Protein 4KQC (pdb70)

Structure (mmCIF, N/CA/C/O backbone):
data_4KQC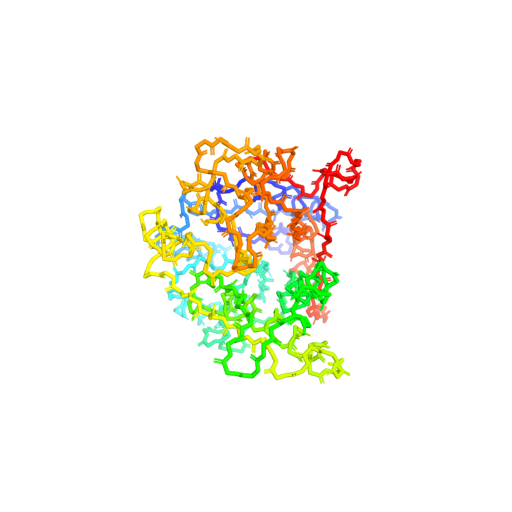
#
_entry.id   4KQC
#
_cell.length_a   38.356
_cell.length_b   59.241
_cell.length_c   65.454
_cell.angle_alpha   90.000
_cell.angle_beta   102.900
_cell.angle_gamma   90.000
#
_symmetry.space_group_name_H-M   'P 1 21 1'
#
loop_
_entity.id
_entity.type
_entity.pdbx_description
1 polymer 'Periplasmic binding protein/LacI transcriptional regulator'
2 non-polymer 'NITRATE ION'
3 water water
#
loop_
_atom_site.group_PDB
_atom_site.id
_atom_site.type_symbol
_atom_site.label_atom_id
_atom_site.label_alt_id
_atom_site.label_comp_id
_atom_site.label_asym_id
_atom_site.label_entity_id
_atom_site.label_seq_id
_atom_site.pdbx_PDB_ins_code
_atom_site.Cartn_x
_atom_site.Cartn_y
_atom_site.Cartn_z
_atom_site.occupancy
_atom_site.B_iso_or_equiv
_atom_site.auth_seq_id
_atom_site.auth_comp_id
_atom_site.auth_asym_id
_atom_site.auth_atom_id
_atom_site.pdbx_PDB_model_num
ATOM 1 N N . SER A 1 1 ? 14.106 10.011 3.980 1.00 16.41 22 SER A N 1
ATOM 2 C CA . SER A 1 1 ? 15.221 11.023 3.924 1.00 16.29 22 SER A CA 1
ATOM 3 C C . SER A 1 1 ? 15.277 11.810 5.192 1.00 15.07 22 SER A C 1
ATOM 4 O O . SER A 1 1 ? 14.330 11.737 5.960 1.00 14.44 22 SER A O 1
ATOM 7 N N . ASN A 1 2 ? 16.315 12.623 5.388 1.00 14.50 23 ASN A N 1
ATOM 8 C CA . ASN A 1 2 ? 16.394 13.487 6.571 1.00 15.44 23 ASN A CA 1
ATOM 9 C C . ASN A 1 2 ? 15.175 14.413 6.668 1.00 15.19 23 ASN A C 1
ATOM 10 O O . ASN A 1 2 ? 14.602 14.596 7.744 1.00 16.95 23 ASN A O 1
ATOM 15 N N . ALA A 1 3 ? 14.778 15.012 5.546 1.00 14.16 24 ALA A N 1
ATOM 16 C CA . ALA A 1 3 ? 13.702 15.973 5.556 1.00 15.03 24 ALA A CA 1
ATOM 17 C C . ALA A 1 3 ? 12.350 15.272 5.664 1.00 15.75 24 ALA A C 1
ATOM 18 O O . ALA A 1 3 ? 11.397 15.866 6.201 1.00 17.16 24 ALA A O 1
ATOM 20 N N . ASP A 1 4 ? 12.282 14.015 5.217 1.00 15.30 25 ASP A N 1
ATOM 21 C CA A ASP A 1 4 ? 11.025 13.244 5.206 0.50 16.33 25 ASP A CA 1
ATOM 22 C CA B ASP A 1 4 ? 11.025 13.239 5.232 0.50 16.19 25 ASP A CA 1
ATOM 23 C C . ASP A 1 4 ? 11.341 11.791 5.571 1.00 15.31 25 ASP A C 1
ATOM 24 O O . ASP A 1 4 ? 11.527 10.950 4.675 1.00 15.37 25 ASP A O 1
ATOM 33 N N . PRO A 1 5 ? 11.463 11.519 6.854 1.00 15.59 26 PRO A N 1
ATOM 34 C CA . PRO A 1 5 ? 11.901 10.236 7.333 1.00 14.88 26 PRO A CA 1
ATOM 35 C C . PRO A 1 5 ? 11.026 9.104 6.840 1.00 13.88 26 PRO A C 1
ATOM 36 O O . PRO A 1 5 ? 9.798 9.214 6.836 1.00 14.00 26 PRO A O 1
ATOM 40 N N . TYR A 1 6 ? 11.685 8.056 6.356 1.00 14.34 27 TYR A N 1
ATOM 41 C CA . TYR A 1 6 ? 10.986 6.964 5.707 1.00 13.59 27 TYR A CA 1
ATOM 42 C C . TYR A 1 6 ? 11.744 5.656 5.878 1.00 13.50 27 TYR A C 1
ATOM 43 O O . TYR A 1 6 ? 12.913 5.578 5.595 1.00 13.49 27 TYR A O 1
ATOM 52 N N . ILE A 1 7 ? 11.023 4.652 6.370 1.00 12.54 28 ILE A N 1
ATOM 53 C CA . ILE A 1 7 ? 11.596 3.314 6.573 1.00 12.03 28 ILE A CA 1
ATOM 54 C C . ILE A 1 7 ? 10.727 2.256 5.905 1.00 10.75 28 ILE A C 1
ATOM 55 O O . ILE A 1 7 ? 9.483 2.256 6.011 1.00 10.91 28 ILE A O 1
ATOM 60 N N . ALA A 1 8 ? 11.358 1.375 5.153 1.00 10.68 29 ALA A N 1
ATOM 61 C CA . ALA A 1 8 ? 10.675 0.303 4.447 1.00 10.59 29 ALA A CA 1
ATOM 62 C C . ALA A 1 8 ? 10.580 -0.908 5.329 1.00 10.57 29 ALA A C 1
ATOM 63 O O . ALA A 1 8 ? 11.593 -1.347 5.909 1.00 10.18 29 ALA A O 1
ATOM 65 N N . VAL A 1 9 ? 9.367 -1.426 5.458 1.00 10.32 30 VAL A N 1
ATOM 66 C CA . VAL A 1 9 ? 9.130 -2.665 6.160 1.00 10.34 30 VAL A CA 1
ATOM 67 C C . VAL A 1 9 ? 8.571 -3.715 5.197 1.00 11.50 30 VAL A C 1
ATOM 68 O O . VAL A 1 9 ? 7.466 -3.533 4.665 1.00 12.62 30 VAL A O 1
ATOM 72 N N . VAL A 1 10 ? 9.355 -4.765 4.907 1.00 10.70 31 VAL A N 1
ATOM 73 C CA . VAL A 1 10 ? 8.948 -5.817 3.994 1.00 10.57 31 VAL A CA 1
ATOM 74 C C . VAL A 1 10 ? 8.614 -7.035 4.819 1.00 10.47 31 VAL A C 1
ATOM 75 O O . VAL A 1 10 ? 9.491 -7.615 5.447 1.00 9.84 31 VAL A O 1
ATOM 79 N N . SER A 1 11 ? 7.327 -7.370 4.855 1.00 10.62 32 SER A N 1
ATOM 80 C CA . SER A 1 11 ? 6.771 -8.330 5.757 1.00 11.40 32 SER A CA 1
ATOM 81 C C . SER A 1 11 ? 6.482 -9.637 5.018 1.00 11.22 32 SER A C 1
ATOM 82 O O . SER A 1 11 ? 6.656 -9.699 3.758 1.00 11.11 32 SER A O 1
ATOM 85 N N . LYS A 1 12 ? 5.937 -10.625 5.694 1.00 11.68 33 LYS A N 1
ATOM 86 C CA . LYS A 1 12 ? 5.492 -11.867 4.976 1.00 12.80 33 LYS A CA 1
ATOM 87 C C . LYS A 1 12 ? 4.079 -11.795 4.395 1.00 12.51 33 LYS A C 1
ATOM 88 O O . LYS A 1 12 ? 3.563 -12.777 3.845 1.00 13.44 33 LYS A O 1
ATOM 94 N N . GLY A 1 13 ? 3.471 -10.611 4.405 1.00 12.11 34 GLY A N 1
ATOM 95 C CA . GLY A 1 13 ? 2.096 -10.462 3.976 1.00 12.73 34 GLY A CA 1
ATOM 96 C C . GLY A 1 13 ? 1.071 -10.960 4.951 1.00 12.42 34 GLY A C 1
ATOM 97 O O . GLY A 1 13 ? 1.404 -11.315 6.083 1.00 14.05 34 GLY A O 1
ATOM 98 N N . PHE A 1 14 ? -0.189 -10.941 4.525 1.00 12.92 35 PHE A N 1
ATOM 99 C CA . PHE A 1 14 ? -1.316 -11.174 5.409 1.00 13.10 35 PHE A CA 1
ATOM 100 C C . PHE A 1 14 ? -1.985 -12.521 5.228 1.00 14.38 35 PHE A C 1
ATOM 101 O O . PHE A 1 14 ? -3.107 -12.686 5.702 1.00 16.05 35 PHE A O 1
ATOM 109 N N . GLN A 1 15 ? -1.326 -13.504 4.601 1.00 13.91 36 GLN A N 1
ATOM 110 C CA . GLN A 1 15 ? -1.852 -14.861 4.639 1.00 14.81 36 GLN A CA 1
ATOM 111 C C . GLN A 1 15 ? -2.330 -15.242 6.041 1.00 15.82 36 GLN A C 1
ATOM 112 O O . GLN A 1 15 ? -3.414 -15.835 6.217 1.00 16.37 36 GLN A O 1
ATOM 118 N N . HIS A 1 16 ? -1.515 -14.925 7.045 1.00 15.69 37 HIS A N 1
ATOM 119 C CA . HIS A 1 16 ? -1.790 -15.248 8.443 1.00 16.25 37 HIS A CA 1
ATOM 120 C C . HIS A 1 16 ? -2.036 -13.940 9.169 1.00 15.42 37 HIS A C 1
ATOM 121 O O . HIS A 1 16 ? -1.232 -13.019 9.013 1.00 13.58 37 HIS A O 1
ATOM 128 N N . LYS A 1 17 ? -3.136 -13.847 9.912 1.00 16.30 38 LYS A N 1
ATOM 129 C CA . LYS A 1 17 ? -3.542 -12.573 10.556 1.00 17.37 38 LYS A CA 1
ATOM 130 C C . LYS A 1 17 ? -2.631 -12.085 11.695 1.00 16.27 38 LYS A C 1
ATOM 131 O O . LYS A 1 17 ? -2.763 -10.957 12.139 1.00 14.95 38 LYS A O 1
ATOM 137 N N . PHE A 1 18 ? -1.762 -12.976 12.174 1.00 14.02 39 PHE A N 1
ATOM 138 C CA . PHE A 1 18 ? -0.598 -12.560 12.981 1.00 12.95 39 PHE A CA 1
ATOM 139 C C . PHE A 1 18 ? -0.044 -11.251 12.443 1.00 12.35 39 PHE A C 1
ATOM 140 O O . PHE A 1 18 ? 0.306 -10.377 13.191 1.00 11.91 39 PHE A O 1
ATOM 148 N N . TRP A 1 19 ? 0.087 -11.151 11.117 1.00 11.63 40 TRP A N 1
ATOM 149 C CA . TRP A 1 19 ? 0.758 -10.032 10.491 1.00 11.54 40 TRP A CA 1
ATOM 150 C C . TRP A 1 19 ? -0.032 -8.716 10.539 1.00 11.56 40 TRP A C 1
ATOM 151 O O . TRP A 1 19 ? 0.575 -7.632 10.458 1.00 11.97 40 TRP A O 1
ATOM 162 N N . VAL A 1 20 ? -1.350 -8.780 10.756 1.00 12.37 41 VAL A N 1
ATOM 163 C CA . VAL A 1 20 ? -2.129 -7.583 11.012 1.00 12.84 41 VAL A CA 1
ATOM 164 C C . VAL A 1 20 ? -1.678 -6.954 12.350 1.00 11.89 41 VAL A C 1
ATOM 165 O O . VAL A 1 20 ? -1.463 -5.737 12.497 1.00 11.98 41 VAL A O 1
ATOM 169 N N . THR A 1 21 ? -1.456 -7.835 13.320 1.00 12.02 42 THR A N 1
ATOM 170 C CA . THR A 1 21 ? -0.992 -7.354 14.599 1.00 12.02 42 THR A CA 1
ATOM 171 C C . THR A 1 21 ? 0.475 -6.811 14.577 1.00 11.92 42 THR A C 1
ATOM 172 O O . THR A 1 21 ? 0.793 -5.801 15.229 1.00 10.84 42 THR A O 1
ATOM 176 N N . VAL A 1 22 ? 1.326 -7.446 13.801 1.00 10.78 43 VAL A N 1
ATOM 177 C CA . VAL A 1 22 ? 2.664 -6.972 13.613 1.00 10.51 43 VAL A CA 1
ATOM 178 C C . VAL A 1 22 ? 2.583 -5.575 13.004 1.00 11.13 43 VAL A C 1
ATOM 179 O O . VAL A 1 22 ? 3.329 -4.705 13.414 1.00 10.23 43 VAL A O 1
ATOM 183 N N . ARG A 1 23 ? 1.757 -5.412 11.976 1.00 11.03 44 ARG A N 1
ATOM 184 C CA . ARG A 1 23 ? 1.601 -4.089 11.361 1.00 12.33 44 ARG A CA 1
ATOM 185 C C . ARG A 1 23 ? 1.190 -3.061 12.364 1.00 12.12 44 ARG A C 1
ATOM 186 O O . ARG A 1 23 ? 1.724 -1.934 12.340 1.00 11.68 44 ARG A O 1
ATOM 194 N N . ASP A 1 24 ? 0.245 -3.411 13.238 1.00 11.88 45 ASP A N 1
ATOM 195 C CA . ASP A 1 24 ? -0.186 -2.454 14.270 1.00 13.71 45 ASP A CA 1
ATOM 196 C C . ASP A 1 24 ? 1.004 -1.978 15.124 1.00 12.36 45 ASP A C 1
ATOM 197 O O . ASP A 1 24 ? 1.094 -0.760 15.439 1.00 12.43 45 ASP A O 1
ATOM 202 N N . GLY A 1 25 ? 1.869 -2.915 15.508 1.00 12.18 46 GLY A N 1
ATOM 203 C CA . GLY A 1 25 ? 3.032 -2.631 16.315 1.00 11.61 46 GLY A CA 1
ATOM 204 C C . GLY A 1 25 ? 4.010 -1.723 15.588 1.00 11.99 46 GLY A C 1
ATOM 205 O O . GLY A 1 25 ? 4.502 -0.702 16.094 1.00 12.00 46 GLY A O 1
ATOM 206 N N . ALA A 1 26 ? 4.238 -2.068 14.321 1.00 11.68 47 ALA A N 1
ATOM 207 C CA . ALA A 1 26 ? 5.097 -1.276 13.460 1.00 11.21 47 ALA A CA 1
ATOM 208 C C . ALA A 1 26 ? 4.609 0.146 13.258 1.00 11.31 47 ALA A C 1
ATOM 209 O O . ALA A 1 26 ? 5.384 1.083 13.346 1.00 11.80 47 ALA A O 1
ATOM 211 N N . GLU A 1 27 ? 3.325 0.313 12.953 1.00 11.40 48 GLU A N 1
ATOM 212 C CA . GLU A 1 27 ? 2.745 1.649 12.761 1.00 12.33 48 GLU A CA 1
ATOM 213 C C . GLU A 1 27 ? 2.823 2.463 14.053 1.00 11.81 48 GLU A C 1
ATOM 214 O O . GLU A 1 27 ? 3.117 3.640 14.009 1.00 12.36 48 GLU A O 1
ATOM 220 N N . ALA A 1 28 ? 2.630 1.807 15.193 1.00 12.27 49 ALA A N 1
ATOM 221 C CA . ALA A 1 28 ? 2.765 2.504 16.455 1.00 12.36 49 ALA A CA 1
ATOM 222 C C . ALA A 1 28 ? 4.146 3.071 16.689 1.00 12.82 49 ALA A C 1
ATOM 223 O O . ALA A 1 28 ? 4.269 4.247 17.061 1.00 13.34 49 ALA A O 1
ATOM 225 N N . ALA A 1 29 ? 5.175 2.244 16.508 1.00 13.21 50 ALA A N 1
ATOM 226 C CA . ALA A 1 29 ? 6.550 2.680 16.653 1.00 13.11 50 ALA A CA 1
ATOM 227 C C . ALA A 1 29 ? 6.827 3.724 15.619 1.00 12.72 50 ALA A C 1
ATOM 228 O O . ALA A 1 29 ? 7.587 4.671 15.899 1.00 12.76 50 ALA A O 1
ATOM 230 N N . ALA A 1 30 ? 6.275 3.603 14.411 1.00 13.28 51 ALA A N 1
ATOM 231 C CA . ALA A 1 30 ? 6.593 4.588 13.385 1.00 13.77 51 ALA A CA 1
ATOM 232 C C . ALA A 1 30 ? 6.059 5.969 13.819 1.00 15.13 51 ALA A C 1
ATOM 233 O O . ALA A 1 30 ? 6.772 7.001 13.777 1.00 14.75 51 ALA A O 1
ATOM 235 N N . LYS A 1 31 ? 4.826 6.003 14.275 1.00 15.69 52 LYS A N 1
ATOM 236 C CA A LYS A 1 31 ? 4.233 7.272 14.719 0.50 17.05 52 LYS A CA 1
ATOM 237 C CA B LYS A 1 31 ? 4.230 7.268 14.724 0.50 17.25 52 LYS A CA 1
ATOM 238 C C . LYS A 1 31 ? 5.006 7.842 15.920 1.00 17.49 52 LYS A C 1
ATOM 239 O O . LYS A 1 31 ? 5.320 9.062 15.954 1.00 15.92 52 LYS A O 1
ATOM 250 N N . GLN A 1 32 ? 5.365 6.984 16.885 1.00 16.65 53 GLN A N 1
ATOM 251 C CA . GLN A 1 32 ? 6.115 7.443 18.052 1.00 17.99 53 GLN A CA 1
ATOM 252 C C . GLN A 1 32 ? 7.438 8.132 17.695 1.00 17.24 53 GLN A C 1
ATOM 253 O O . GLN A 1 32 ? 7.785 9.142 18.240 1.00 17.04 53 GLN A O 1
ATOM 259 N N . ASN A 1 33 ? 8.104 7.636 16.665 1.00 16.87 54 ASN A N 1
ATOM 260 C CA . ASN A 1 33 ? 9.422 8.149 16.250 1.00 16.92 54 ASN A CA 1
ATOM 261 C C . ASN A 1 33 ? 9.414 9.136 15.084 1.00 16.73 54 ASN A C 1
ATOM 262 O O . ASN A 1 33 ? 10.465 9.551 14.612 1.00 18.40 54 ASN A O 1
ATOM 267 N N . GLY A 1 34 ? 8.243 9.479 14.601 1.00 15.34 55 GLY A N 1
ATOM 268 C CA . GLY A 1 34 ? 8.086 10.512 13.577 1.00 16.73 55 GLY A CA 1
ATOM 269 C C . GLY A 1 34 ? 8.547 10.059 12.209 1.00 16.27 55 GLY A C 1
ATOM 270 O O . GLY A 1 34 ? 9.104 10.847 11.443 1.00 18.07 55 GLY A O 1
ATOM 271 N N . VAL A 1 35 ? 8.307 8.809 11.919 1.00 14.70 56 VAL A N 1
ATOM 272 C CA . VAL A 1 35 ? 8.770 8.258 10.648 1.00 15.19 56 VAL A CA 1
ATOM 273 C C . VAL A 1 35 ? 7.591 7.621 9.922 1.00 15.29 56 VAL A C 1
ATOM 274 O O . VAL A 1 35 ? 6.724 7.018 10.541 1.00 14.59 56 VAL A O 1
ATOM 278 N N . LYS A 1 36 ? 7.554 7.783 8.597 1.00 14.54 57 LYS A N 1
ATOM 279 C CA . LYS A 1 36 ? 6.626 7.093 7.748 1.00 15.30 57 LYS A CA 1
ATOM 280 C C . LYS A 1 36 ? 7.205 5.730 7.387 1.00 13.24 57 LYS A C 1
ATOM 281 O O . LYS A 1 36 ? 8.418 5.605 7.150 1.00 13.27 57 LYS A O 1
ATOM 287 N N . ILE A 1 37 ? 6.361 4.702 7.402 1.00 13.33 58 ILE A N 1
ATOM 288 C CA . ILE A 1 37 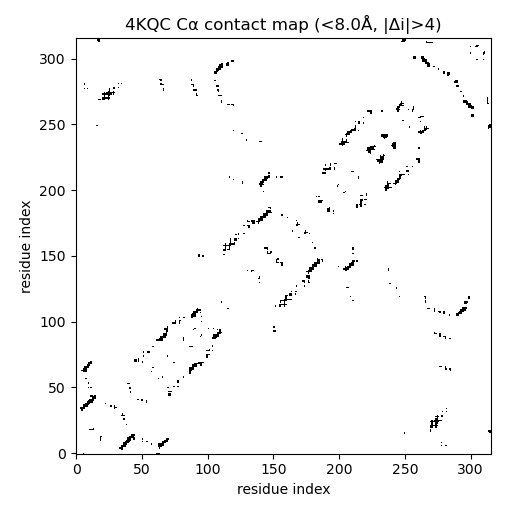? 6.761 3.395 6.935 1.00 12.99 58 ILE A CA 1
ATOM 289 C C . ILE A 1 37 ? 5.900 2.900 5.780 1.00 12.86 58 ILE A C 1
ATOM 290 O O . ILE A 1 37 ? 4.739 3.300 5.621 1.00 14.17 58 ILE A O 1
ATOM 295 N N . SER A 1 38 ? 6.491 2.056 4.954 1.00 14.03 59 SER A N 1
ATOM 296 C CA . SER A 1 38 ? 5.793 1.162 4.082 1.00 14.30 59 SER A CA 1
ATOM 297 C C . SER A 1 38 ? 5.632 -0.168 4.811 1.00 15.47 59 SER A C 1
ATOM 298 O O . SER A 1 38 ? 6.421 -0.491 5.716 1.00 18.46 59 SER A O 1
ATOM 301 N N . PHE A 1 39 ? 4.573 -0.912 4.578 1.00 13.61 60 PHE A N 1
ATOM 302 C CA . PHE A 1 39 ? 4.458 -2.233 5.209 1.00 13.55 60 PHE A CA 1
ATOM 303 C C . PHE A 1 39 ? 3.946 -3.161 4.130 1.00 14.72 60 PHE A C 1
ATOM 304 O O . PHE A 1 39 ? 2.769 -3.162 3.851 1.00 16.41 60 PHE A O 1
ATOM 312 N N . VAL A 1 40 ? 4.857 -3.838 3.446 1.00 12.68 61 VAL A N 1
ATOM 313 C CA . VAL A 1 40 ? 4.552 -4.474 2.189 1.00 13.99 61 VAL A CA 1
ATOM 314 C C . VAL A 1 40 ? 4.929 -5.944 2.219 1.00 13.62 61 VAL A C 1
ATOM 315 O O . VAL A 1 40 ? 6.062 -6.306 2.605 1.00 16.15 61 VAL A O 1
ATOM 319 N N . GLY A 1 41 ? 4.053 -6.783 1.661 1.00 12.04 62 GLY A N 1
ATOM 320 C CA . GLY A 1 41 ? 4.369 -8.215 1.626 1.00 11.32 62 GLY A CA 1
ATOM 321 C C . GLY A 1 41 ? 3.583 -8.944 0.560 1.00 11.60 62 GLY A C 1
ATOM 322 O O . GLY A 1 41 ? 2.643 -8.393 -0.029 1.00 12.76 62 GLY A O 1
ATOM 323 N N . PRO A 1 42 ? 3.957 -10.199 0.309 1.00 12.04 63 PRO A N 1
ATOM 324 C CA . PRO A 1 42 ? 3.317 -11.031 -0.729 1.00 12.45 63 PRO A CA 1
ATOM 325 C C . PRO A 1 42 ? 1.943 -11.456 -0.360 1.00 12.65 63 PRO A C 1
ATOM 326 O O . PRO A 1 42 ? 1.600 -11.475 0.818 1.00 12.63 63 PRO A O 1
ATOM 330 N N . GLU A 1 43 ? 1.130 -11.822 -1.331 1.00 14.51 64 GLU A N 1
ATOM 331 C CA A GLU A 1 43 ? -0.261 -12.233 -1.054 0.60 16.49 64 GLU A CA 1
ATOM 332 C CA B GLU A 1 43 ? -0.254 -12.239 -1.073 0.40 16.03 64 GLU A CA 1
ATOM 333 C C . GLU A 1 43 ? -0.320 -13.494 -0.209 1.00 15.88 64 GLU A C 1
ATOM 334 O O . GLU A 1 43 ? -1.112 -13.573 0.735 1.00 16.17 64 GLU A O 1
ATOM 345 N N . THR A 1 44 ? 0.521 -14.459 -0.550 1.00 16.52 65 THR A N 1
ATOM 346 C CA . THR A 1 44 ? 0.770 -15.628 0.269 1.00 16.52 65 THR A CA 1
ATOM 347 C C . THR A 1 44 ? 2.242 -15.803 0.486 1.00 15.48 65 THR A C 1
ATOM 348 O O . THR A 1 44 ? 3.064 -15.280 -0.267 1.00 15.00 65 THR A O 1
ATOM 352 N N . GLU A 1 45 ? 2.604 -16.558 1.506 1.00 14.45 66 GLU A N 1
ATOM 353 C CA . GLU A 1 45 ? 4.019 -16.765 1.816 1.00 15.44 66 GLU A CA 1
ATOM 354 C C . GLU A 1 45 ? 4.761 -17.576 0.754 1.00 16.20 66 GLU A C 1
ATOM 355 O O . GLU A 1 45 ? 5.991 -17.530 0.737 1.00 19.41 66 GLU A O 1
ATOM 361 N N . SER A 1 46 ? 4.068 -18.274 -0.133 1.00 17.34 67 SER A N 1
ATOM 362 C CA A SER A 1 46 ? 4.750 -18.971 -1.227 0.60 17.54 67 SER A CA 1
ATOM 363 C CA B SER A 1 46 ? 4.711 -18.986 -1.241 0.40 16.74 67 SER A CA 1
ATOM 364 C C . SER A 1 46 ? 5.178 -18.053 -2.356 1.00 17.10 67 SER A C 1
ATOM 365 O O . SER A 1 46 ? 5.882 -18.479 -3.272 1.00 16.36 67 SER A O 1
ATOM 370 N N . ASP A 1 47 ? 4.775 -16.766 -2.314 1.00 16.03 68 ASP A N 1
ATOM 371 C CA . ASP A 1 47 ? 5.020 -15.834 -3.455 1.00 15.82 68 ASP A CA 1
ATOM 372 C C . ASP A 1 47 ? 6.374 -15.167 -3.252 1.00 15.05 68 ASP A C 1
ATOM 373 O O . ASP A 1 47 ? 6.508 -13.968 -3.030 1.00 15.00 68 ASP A O 1
ATOM 378 N N . SER A 1 48 ? 7.427 -15.985 -3.304 1.00 15.58 69 SER A N 1
ATOM 379 C CA . SER A 1 48 ? 8.781 -15.502 -3.085 1.00 15.05 69 SER A CA 1
ATOM 380 C C . SER A 1 48 ? 9.208 -14.472 -4.136 1.00 14.18 69 SER A C 1
ATOM 381 O O . SER A 1 48 ? 9.934 -13.532 -3.797 1.00 13.79 69 SER A O 1
ATOM 384 N N . LYS A 1 49 ? 8.841 -14.682 -5.409 1.00 13.30 70 LYS A N 1
ATOM 385 C CA A LYS A 1 49 ? 9.239 -13.763 -6.456 0.60 14.38 70 LYS A CA 1
ATOM 386 C CA B LYS A 1 49 ? 9.243 -13.757 -6.459 0.40 13.72 70 LYS A CA 1
ATOM 387 C C . LYS A 1 49 ? 8.655 -12.373 -6.216 1.00 12.92 70 LYS A C 1
ATOM 388 O O . LYS A 1 49 ? 9.369 -11.341 -6.410 1.00 12.42 70 LYS A O 1
ATOM 399 N N . ILE A 1 50 ? 7.395 -12.301 -5.786 1.00 11.86 71 ILE A N 1
ATOM 400 C CA A ILE A 1 50 ? 6.841 -10.971 -5.481 0.50 11.53 71 ILE A CA 1
ATOM 401 C CA B ILE A 1 50 ? 6.806 -10.982 -5.450 0.50 11.36 71 ILE A CA 1
ATOM 402 C C . ILE A 1 50 ? 7.526 -10.345 -4.264 1.00 11.34 71 ILE A C 1
ATOM 403 O O . ILE A 1 50 ? 7.734 -9.159 -4.221 1.00 10.47 71 ILE A O 1
ATOM 412 N N . GLN A 1 51 ? 7.907 -11.145 -3.269 1.00 10.68 72 GLN A N 1
ATOM 413 C CA . GLN A 1 51 ? 8.618 -10.549 -2.145 1.00 11.09 72 GLN A CA 1
ATOM 414 C C . GLN A 1 51 ? 9.974 -10.046 -2.560 1.00 10.71 72 GLN A C 1
ATOM 415 O O . GLN A 1 51 ? 10.416 -8.966 -2.121 1.00 10.90 72 GLN A O 1
ATOM 421 N N . GLN A 1 52 ? 10.664 -10.771 -3.432 1.00 10.95 73 GLN A N 1
ATOM 422 C CA . GLN A 1 52 ? 11.912 -10.261 -3.995 1.00 11.17 73 GLN A CA 1
ATOM 423 C C . GLN A 1 52 ? 11.694 -8.926 -4.687 1.00 10.66 73 GLN A C 1
ATOM 424 O O . GLN A 1 52 ? 12.442 -7.966 -4.515 1.00 10.71 73 GLN A O 1
ATOM 430 N N . ASP A 1 53 ? 10.636 -8.879 -5.533 1.00 11.05 74 ASP A N 1
ATOM 431 C CA . ASP A 1 53 ? 10.325 -7.648 -6.270 1.00 11.83 74 ASP A CA 1
ATOM 432 C C . ASP A 1 53 ? 9.981 -6.484 -5.403 1.00 10.79 74 ASP A C 1
ATOM 433 O O . ASP A 1 53 ? 10.400 -5.335 -5.674 1.00 10.01 74 ASP A O 1
ATOM 438 N N . LEU A 1 54 ? 9.182 -6.751 -4.350 1.00 9.87 75 LEU A N 1
ATOM 439 C CA . LEU A 1 54 ? 8.799 -5.694 -3.414 1.00 10.89 75 LEU A CA 1
ATOM 440 C C . LEU A 1 54 ? 10.040 -5.161 -2.671 1.00 11.26 75 LEU A C 1
ATOM 441 O O . LEU A 1 54 ? 10.161 -3.956 -2.496 1.00 11.96 75 LEU A O 1
ATOM 446 N N . LEU A 1 55 ? 10.907 -6.068 -2.217 1.00 10.49 76 LEU A N 1
ATOM 447 C CA . LEU A 1 55 ? 12.162 -5.646 -1.570 1.00 11.13 76 LEU A CA 1
ATOM 448 C C . LEU A 1 55 ? 13.015 -4.776 -2.544 1.00 11.20 76 LEU A C 1
ATOM 449 O O . LEU A 1 55 ? 13.500 -3.695 -2.159 1.00 10.88 76 LEU A O 1
ATOM 454 N N . ASP A 1 56 ? 13.164 -5.203 -3.797 1.00 11.28 77 ASP A N 1
ATOM 455 C CA . ASP A 1 56 ? 13.841 -4.366 -4.755 1.00 12.20 77 ASP A CA 1
ATOM 456 C C . ASP A 1 56 ? 13.253 -2.997 -4.936 1.00 11.81 77 ASP A C 1
ATOM 457 O O . ASP A 1 56 ? 13.998 -2.008 -5.007 1.00 11.78 77 ASP A O 1
ATOM 462 N N . SER A 1 57 ? 11.929 -2.953 -5.092 1.00 11.01 78 SER A N 1
ATOM 463 C CA A SER A 1 57 ? 11.218 -1.697 -5.217 0.50 11.57 78 SER A CA 1
ATOM 464 C CA B SER A 1 57 ? 11.234 -1.675 -5.199 0.50 11.57 78 SER A CA 1
ATOM 465 C C . SER A 1 57 ? 11.465 -0.754 -4.031 1.00 10.89 78 SER A C 1
ATOM 466 O O . SER A 1 57 ? 11.675 0.439 -4.204 1.00 11.45 78 SER A O 1
ATOM 471 N N . GLU A 1 58 ? 11.501 -1.288 -2.811 1.00 11.37 79 GLU A N 1
ATOM 472 C CA . GLU A 1 58 ? 11.746 -0.503 -1.643 1.00 11.34 79 GLU A CA 1
ATOM 473 C C . GLU A 1 58 ? 13.226 -0.035 -1.585 1.00 10.43 79 GLU A C 1
ATOM 474 O O . GLU A 1 58 ? 13.489 1.095 -1.181 1.00 11.11 79 GLU A O 1
ATOM 480 N N . ILE A 1 59 ? 14.148 -0.893 -1.979 1.00 10.14 80 ILE A N 1
ATOM 481 C CA . ILE A 1 59 ? 15.559 -0.514 -1.994 1.00 10.44 80 ILE A CA 1
ATOM 482 C C . ILE A 1 59 ? 15.723 0.707 -2.926 1.00 10.94 80 ILE A C 1
ATOM 483 O O . ILE A 1 59 ? 16.447 1.663 -2.630 1.00 10.98 80 ILE A O 1
ATOM 488 N N . ASN A 1 60 ? 15.089 0.648 -4.076 1.00 11.81 81 ASN A N 1
ATOM 489 C CA . ASN A 1 60 ? 15.175 1.705 -5.040 1.00 13.41 81 ASN A CA 1
ATOM 490 C C . ASN A 1 60 ? 14.721 3.075 -4.570 1.00 13.64 81 ASN A C 1
ATOM 491 O O . ASN A 1 60 ? 15.138 4.113 -5.139 1.00 14.99 81 ASN A O 1
ATOM 496 N N . LYS A 1 61 ? 13.859 3.117 -3.544 1.00 12.35 82 LYS A N 1
ATOM 497 C CA . LYS A 1 61 ? 13.406 4.356 -2.889 1.00 12.99 82 LYS A CA 1
ATOM 498 C C . LYS A 1 61 ? 14.425 5.088 -2.028 1.00 12.23 82 LYS A C 1
ATOM 499 O O . LYS A 1 61 ? 14.124 6.213 -1.510 1.00 12.49 82 LYS A O 1
ATOM 505 N N . ASN A 1 62 ? 15.596 4.465 -1.852 1.00 12.12 83 ASN A N 1
ATOM 506 C CA . ASN A 1 62 ? 16.607 4.946 -0.935 1.00 13.05 83 ASN A CA 1
ATOM 507 C C . ASN A 1 62 ? 16.036 5.279 0.445 1.00 12.49 83 ASN A C 1
ATOM 508 O O . ASN A 1 62 ? 16.162 6.407 0.894 1.00 14.06 83 ASN A O 1
ATOM 513 N N . PRO A 1 63 ? 15.421 4.310 1.108 1.00 11.73 84 PRO A N 1
ATOM 514 C CA . PRO A 1 63 ? 14.875 4.533 2.451 1.00 12.12 84 PRO A CA 1
ATOM 515 C C . PRO A 1 63 ? 15.978 4.726 3.474 1.00 11.87 84 PRO A C 1
ATOM 516 O O . PRO A 1 63 ? 17.131 4.369 3.272 1.00 12.10 84 PRO A O 1
ATOM 520 N N . ASP A 1 64 ? 15.612 5.295 4.603 1.00 12.77 85 ASP A N 1
ATOM 521 C CA . ASP A 1 64 ? 16.524 5.491 5.683 1.00 13.96 85 ASP A CA 1
ATOM 522 C C . ASP A 1 64 ? 17.013 4.197 6.412 1.00 11.85 85 ASP A C 1
ATOM 523 O O . ASP A 1 64 ? 18.105 4.170 7.013 1.00 11.40 85 ASP A O 1
ATOM 528 N N . ALA A 1 65 ? 16.197 3.163 6.316 1.00 10.80 86 ALA A N 1
ATOM 529 C CA . ALA A 1 65 ? 16.487 1.865 6.783 1.00 9.87 86 ALA A CA 1
ATOM 530 C C . ALA A 1 65 ? 15.459 0.898 6.265 1.00 9.65 86 ALA A C 1
ATOM 531 O O . ALA A 1 65 ? 14.411 1.305 5.766 1.00 9.37 86 ALA A O 1
ATOM 533 N N . ILE A 1 66 ? 15.746 -0.409 6.347 1.00 9.81 87 ILE A N 1
ATOM 534 C CA . ILE A 1 66 ? 14.843 -1.465 5.916 1.00 10.20 87 ILE A CA 1
ATOM 535 C C . ILE A 1 66 ? 14.734 -2.460 7.046 1.00 10.20 87 ILE A C 1
ATOM 536 O O . ILE A 1 66 ? 15.767 -2.878 7.581 1.00 10.78 87 ILE A O 1
ATOM 541 N N . ALA A 1 67 ? 13.506 -2.861 7.346 1.00 9.73 88 ALA A N 1
ATOM 542 C CA . ALA A 1 67 ? 13.241 -4.035 8.202 1.00 9.86 88 ALA A CA 1
ATOM 543 C C . ALA A 1 67 ? 12.650 -5.100 7.325 1.00 10.00 88 ALA A C 1
ATOM 544 O O . ALA A 1 67 ? 11.719 -4.820 6.509 1.00 9.88 88 ALA A O 1
ATOM 546 N N . PHE A 1 68 ? 13.111 -6.333 7.483 1.00 8.97 89 PHE A N 1
ATOM 547 C CA . PHE A 1 68 ? 12.805 -7.416 6.564 1.00 8.71 89 PHE A CA 1
ATOM 548 C C . PHE A 1 68 ? 12.545 -8.757 7.252 1.00 8.69 89 PHE A C 1
ATOM 549 O O . PHE A 1 68 ? 13.357 -9.161 8.132 1.00 8.65 89 PHE A O 1
ATOM 557 N N . ALA A 1 69 ? 11.436 -9.410 6.879 1.00 8.91 90 ALA A N 1
ATOM 558 C CA . ALA A 1 69 ? 11.130 -10.803 7.313 1.00 8.74 90 ALA A CA 1
ATOM 559 C C . ALA A 1 69 ? 10.969 -11.604 6.055 1.00 9.78 90 ALA A C 1
ATOM 560 O O . ALA A 1 69 ? 9.931 -11.462 5.413 1.00 10.53 90 ALA A O 1
ATOM 562 N N . ALA A 1 70 ? 11.942 -12.454 5.754 1.00 10.72 91 ALA A N 1
ATOM 563 C CA . ALA A 1 70 ? 12.000 -13.156 4.442 1.00 10.87 91 ALA A CA 1
ATOM 564 C C . ALA A 1 70 ? 11.039 -14.366 4.473 1.00 11.29 91 ALA A C 1
ATOM 565 O O . ALA A 1 70 ? 11.040 -15.122 5.443 1.00 11.02 91 ALA A O 1
ATOM 567 N N . VAL A 1 71 ? 10.248 -14.536 3.424 1.00 11.46 92 VAL A N 1
ATOM 568 C CA . VAL A 1 71 ? 9.568 -15.805 3.184 1.00 11.75 92 VAL A CA 1
ATOM 569 C C . VAL A 1 71 ? 10.662 -16.776 2.677 1.00 11.57 92 VAL A C 1
ATOM 570 O O . VAL A 1 71 ? 11.836 -16.387 2.500 1.00 10.91 92 VAL A O 1
ATOM 574 N N . THR A 1 72 ? 10.315 -18.025 2.395 1.00 13.24 93 THR A N 1
ATOM 575 C CA . THR A 1 72 ? 11.242 -18.974 1.812 1.00 14.09 93 THR A CA 1
ATOM 576 C C . THR A 1 72 ? 11.731 -18.493 0.452 1.00 14.26 93 THR A C 1
ATOM 577 O O . THR A 1 72 ? 10.927 -18.094 -0.333 1.00 14.49 93 THR A O 1
ATOM 581 N N . GLY A 1 73 ? 13.055 -18.467 0.237 1.00 12.42 94 GLY A N 1
ATOM 582 C CA . GLY A 1 73 ? 13.579 -18.024 -1.054 1.00 13.24 94 GLY A CA 1
ATOM 583 C C . GLY A 1 73 ? 14.944 -17.429 -0.890 1.00 12.32 94 GLY A C 1
ATOM 584 O O . GLY A 1 73 ? 15.450 -17.364 0.243 1.00 11.51 94 GLY A O 1
ATOM 585 N N . ASP A 1 74 ? 15.504 -16.986 -1.987 1.00 12.23 95 ASP A N 1
ATOM 586 C CA . ASP A 1 74 ? 16.863 -16.498 -2.028 1.00 12.43 95 ASP A CA 1
ATOM 587 C C . ASP A 1 74 ? 16.860 -14.990 -2.246 1.00 12.21 95 ASP A C 1
ATOM 588 O O . ASP A 1 74 ? 16.609 -14.475 -3.359 1.00 13.40 95 ASP A O 1
ATOM 593 N N . PHE A 1 75 ? 17.222 -14.262 -1.213 1.00 11.61 96 PHE A N 1
ATOM 594 C CA . PHE A 1 75 ? 17.290 -12.818 -1.257 1.00 10.73 96 PHE A CA 1
ATOM 595 C C . PHE A 1 75 ? 18.729 -12.234 -1.242 1.00 10.41 96 PHE A C 1
ATOM 596 O O . PHE A 1 75 ? 18.932 -11.076 -0.907 1.00 10.23 96 PHE A O 1
ATOM 604 N N . THR A 1 76 ? 19.700 -13.024 -1.592 1.00 10.35 97 THR A N 1
ATOM 605 C CA . THR A 1 76 ? 21.066 -12.616 -1.520 1.00 10.89 97 THR A CA 1
ATOM 606 C C . THR A 1 76 ? 21.422 -11.445 -2.440 1.00 11.16 97 THR A C 1
ATOM 607 O O . THR A 1 76 ? 22.226 -10.614 -2.054 1.00 11.41 97 THR A O 1
ATOM 611 N N . GLU A 1 77 ? 20.829 -11.381 -3.627 1.00 12.54 98 GLU A N 1
ATOM 612 C CA . GLU A 1 77 ? 21.080 -10.269 -4.524 1.00 13.10 98 GLU A CA 1
ATOM 613 C C . GLU A 1 77 ? 20.590 -8.977 -3.909 1.00 12.12 98 GLU A C 1
ATOM 614 O O . GLU A 1 77 ? 21.275 -7.958 -3.970 1.00 11.87 98 GLU A O 1
ATOM 620 N N . GLN A 1 78 ? 19.406 -9.013 -3.328 1.00 11.84 99 GLN A N 1
ATOM 621 C CA . GLN A 1 78 ? 18.800 -7.822 -2.699 1.00 11.14 99 GLN A CA 1
ATOM 622 C C . GLN A 1 78 ? 19.640 -7.376 -1.479 1.00 10.68 99 GLN A C 1
ATOM 623 O O . GLN A 1 78 ? 19.963 -6.190 -1.323 1.00 9.67 99 GLN A O 1
ATOM 629 N N . ILE A 1 79 ? 20.054 -8.347 -0.683 1.00 10.70 100 ILE A N 1
ATOM 630 C CA . ILE A 1 79 ? 20.832 -8.037 0.521 1.00 11.53 100 ILE A CA 1
ATOM 631 C C . ILE A 1 79 ? 22.216 -7.506 0.125 1.00 10.80 100 ILE A C 1
ATOM 632 O O . ILE A 1 79 ? 22.734 -6.526 0.694 1.00 12.00 100 ILE A O 1
ATOM 637 N N . LYS A 1 80 ? 22.790 -8.071 -0.920 1.00 11.66 101 LYS A N 1
ATOM 638 C CA . LYS A 1 80 ? 24.056 -7.563 -1.448 1.00 12.36 101 LYS A CA 1
ATOM 639 C C . LYS A 1 80 ? 23.954 -6.121 -1.859 1.00 11.27 101 LYS A C 1
ATOM 640 O O . LYS A 1 80 ? 24.860 -5.283 -1.565 1.00 11.43 101 LYS A O 1
ATOM 646 N N . ARG A 1 81 ? 22.861 -5.767 -2.549 1.00 11.37 102 ARG A N 1
ATOM 647 C CA . ARG A 1 81 ? 22.636 -4.365 -2.961 1.00 11.32 102 ARG A CA 1
ATOM 648 C C . ARG A 1 81 ? 22.442 -3.428 -1.757 1.00 11.85 102 ARG A C 1
ATOM 649 O O . ARG A 1 81 ? 22.960 -2.319 -1.735 1.00 10.91 102 ARG A O 1
ATOM 657 N N . ILE A 1 82 ? 21.646 -3.874 -0.815 1.00 9.76 103 ILE A N 1
ATOM 658 C CA . ILE A 1 82 ? 21.437 -3.114 0.459 1.00 10.19 103 ILE A CA 1
ATOM 659 C C . ILE A 1 82 ? 22.784 -2.799 1.086 1.00 10.37 103 ILE A C 1
ATOM 660 O O . ILE A 1 82 ? 23.040 -1.675 1.546 1.00 9.98 103 ILE A O 1
ATOM 665 N N . LYS A 1 83 ? 23.635 -3.819 1.154 1.00 11.15 104 LYS A N 1
ATOM 666 C CA . LYS A 1 83 ? 24.973 -3.679 1.781 1.00 11.90 104 LYS A CA 1
ATOM 667 C C . LYS A 1 83 ? 25.783 -2.639 1.024 1.00 11.55 104 LYS A C 1
ATOM 668 O O . LYS A 1 83 ? 26.319 -1.707 1.619 1.00 11.44 104 LYS A O 1
ATOM 674 N N . GLU A 1 84 ? 25.797 -2.733 -0.315 1.00 12.09 105 GLU A N 1
ATOM 675 C CA . GLU A 1 84 ? 26.521 -1.755 -1.107 1.00 11.99 105 GLU A CA 1
ATOM 676 C C . GLU A 1 84 ? 26.026 -0.327 -0.953 1.00 12.30 105 GLU A C 1
ATOM 677 O O . GLU A 1 84 ? 26.822 0.613 -0.861 1.00 13.08 105 GLU A O 1
ATOM 683 N N . LYS A 1 85 ? 24.709 -0.159 -0.866 1.00 11.82 106 LYS A N 1
ATOM 684 C CA . LYS A 1 85 ? 24.079 1.148 -0.707 1.00 11.33 106 LYS A CA 1
ATOM 685 C C . LYS A 1 85 ? 24.197 1.679 0.733 1.00 11.97 106 LYS A C 1
ATOM 686 O O . LYS A 1 85 ? 23.794 2.805 1.009 1.00 11.94 106 LYS A O 1
ATOM 692 N N . ASN A 1 86 ? 24.727 0.877 1.634 1.00 12.23 107 ASN A N 1
ATOM 693 C CA A ASN A 1 86 ? 24.839 1.263 3.046 0.70 12.82 107 ASN A CA 1
ATOM 694 C CA B ASN A 1 86 ? 24.847 1.259 3.036 0.30 12.60 107 ASN A CA 1
ATOM 695 C C . ASN A 1 86 ? 23.521 1.678 3.675 1.00 13.26 107 ASN A C 1
ATOM 696 O O . ASN A 1 86 ? 23.503 2.568 4.556 1.00 15.04 107 ASN A O 1
ATOM 705 N N . ILE A 1 87 ? 22.456 1.001 3.295 1.00 11.55 108 ILE A N 1
ATOM 706 C CA 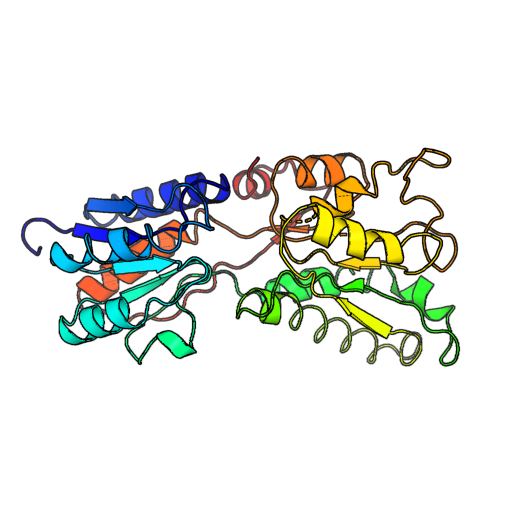. ILE A 1 87 ? 21.133 1.140 3.970 1.00 12.24 108 ILE A CA 1
ATOM 707 C C . ILE A 1 87 ? 21.114 0.245 5.223 1.00 11.39 108 ILE A C 1
ATOM 708 O O . ILE A 1 87 ? 21.336 -0.948 5.111 1.00 11.32 108 ILE A O 1
ATOM 713 N N . PRO A 1 88 ? 20.847 0.784 6.399 1.00 11.91 109 PRO A N 1
ATOM 714 C CA . PRO A 1 88 ? 20.757 -0.065 7.562 1.00 12.13 109 PRO A CA 1
ATOM 715 C C . PRO A 1 88 ? 19.653 -1.102 7.418 1.00 11.05 109 PRO A C 1
ATOM 716 O O . PRO A 1 88 ? 18.535 -0.777 7.029 1.00 11.29 109 PRO A O 1
ATOM 720 N N . LEU A 1 89 ? 20.006 -2.343 7.732 1.00 11.01 110 LEU A N 1
ATOM 721 C CA . LEU A 1 89 ? 19.132 -3.500 7.558 1.00 10.53 110 LEU A CA 1
ATOM 722 C C . LEU A 1 89 ? 18.882 -4.177 8.916 1.00 10.75 110 LEU A C 1
ATOM 723 O O . LEU A 1 89 ? 19.827 -4.570 9.575 1.00 10.96 110 LEU A O 1
ATOM 728 N N . ILE A 1 90 ? 17.609 -4.355 9.221 1.00 10.13 111 ILE A N 1
ATOM 729 C CA . ILE A 1 90 ? 17.138 -5.003 10.455 1.00 10.72 111 ILE A CA 1
ATOM 730 C C . ILE A 1 90 ? 16.349 -6.205 10.033 1.00 11.17 111 ILE A C 1
ATOM 731 O O . ILE A 1 90 ? 15.476 -6.096 9.145 1.00 10.80 111 ILE A O 1
ATOM 736 N N . GLY A 1 91 ? 16.579 -7.354 10.652 1.00 10.57 112 GLY A N 1
ATOM 737 C CA . GLY A 1 91 ? 15.634 -8.469 10.485 1.00 10.79 112 GLY A CA 1
ATOM 738 C C . GLY A 1 91 ? 14.503 -8.394 11.524 1.00 10.62 112 GLY A C 1
ATOM 739 O O . GLY A 1 91 ? 14.677 -7.873 12.671 1.00 10.39 112 GLY A O 1
ATOM 740 N N . PHE A 1 92 ? 13.373 -8.986 11.198 1.00 10.08 113 PHE A N 1
ATOM 741 C CA . PHE A 1 92 ? 12.347 -9.188 12.176 1.00 10.56 113 PHE A CA 1
ATOM 742 C C . PHE A 1 92 ? 11.580 -10.461 11.961 1.00 10.77 113 PHE A C 1
ATOM 743 O O . PHE A 1 92 ? 11.574 -11.005 10.877 1.00 10.93 113 PHE A O 1
ATOM 751 N N . ASP A 1 93 ? 10.933 -10.965 13.020 1.00 10.99 114 ASP A N 1
ATOM 752 C CA . ASP A 1 93 ? 10.343 -12.323 12.935 1.00 12.62 114 ASP A CA 1
ATOM 753 C C . ASP A 1 93 ? 11.484 -13.309 12.510 1.00 12.60 114 ASP A C 1
ATOM 754 O O . ASP A 1 93 ? 12.612 -13.176 13.012 1.00 14.38 114 ASP A O 1
ATOM 759 N N . SER A 1 94 ? 11.281 -14.202 11.537 1.00 13.77 115 SER A N 1
ATOM 760 C CA . SER A 1 94 ? 12.369 -15.078 11.158 1.00 14.97 115 SER A CA 1
ATOM 761 C C . SER A 1 94 ? 13.517 -14.336 10.468 1.00 14.60 115 SER A C 1
ATOM 762 O O . SER A 1 94 ? 14.617 -14.942 10.263 1.00 14.86 115 SER A O 1
ATOM 765 N N . GLY A 1 95 ? 13.287 -13.075 10.051 1.00 13.05 116 GLY A N 1
ATOM 766 C CA . GLY A 1 95 ? 14.371 -12.225 9.575 1.00 13.48 116 GLY A CA 1
ATOM 767 C C . GLY A 1 95 ? 15.000 -12.744 8.302 1.00 12.36 116 GLY A C 1
ATOM 768 O O . GLY A 1 95 ? 14.298 -13.152 7.389 1.00 12.79 116 GLY A O 1
ATOM 769 N N . ILE A 1 96 ? 16.321 -12.676 8.233 1.00 12.67 117 ILE A N 1
ATOM 770 C CA . ILE A 1 96 ? 17.085 -13.035 7.039 1.00 12.46 117 ILE A CA 1
ATOM 771 C C . ILE A 1 96 ? 17.815 -14.334 7.399 1.00 13.34 117 ILE A C 1
ATOM 772 O O . ILE A 1 96 ? 18.411 -14.427 8.494 1.00 12.52 117 ILE A O 1
ATOM 777 N N . LEU A 1 97 ? 17.787 -15.321 6.538 1.00 13.83 118 LEU A N 1
ATOM 778 C CA . LEU A 1 97 ? 18.512 -16.573 6.870 1.00 16.05 118 LEU A CA 1
ATOM 779 C C . LEU A 1 97 ? 19.967 -16.253 7.043 1.00 15.40 118 LEU A C 1
ATOM 780 O O . LEU A 1 97 ? 20.533 -15.502 6.270 1.00 14.90 118 LEU A O 1
ATOM 785 N N . PRO A 1 98 ? 20.638 -16.869 8.044 1.00 15.85 119 PRO A N 1
ATOM 786 C CA . PRO A 1 98 ? 21.983 -16.470 8.347 1.00 17.37 119 PRO A CA 1
ATOM 787 C C . PRO A 1 98 ? 22.966 -16.591 7.191 1.00 15.65 119 PRO A C 1
ATOM 788 O O . PRO A 1 98 ? 23.859 -15.763 7.009 1.00 15.24 119 PRO A O 1
ATOM 792 N N . ASP A 1 99 ? 22.821 -17.644 6.398 1.00 16.71 120 ASP A N 1
ATOM 793 C CA . ASP A 1 99 ? 23.683 -17.831 5.250 1.00 14.95 120 ASP A CA 1
ATOM 794 C C . ASP A 1 99 ? 23.406 -16.897 4.085 1.00 15.19 120 ASP A C 1
ATOM 795 O O . ASP A 1 99 ? 24.102 -16.971 3.049 1.00 17.04 120 ASP A O 1
ATOM 800 N N . GLN A 1 100 ? 22.419 -16.023 4.218 1.00 12.68 121 GLN A N 1
ATOM 801 C CA . GLN A 1 100 ? 22.133 -14.994 3.216 1.00 11.75 121 GLN A CA 1
ATOM 802 C C . GLN A 1 100 ? 22.534 -13.604 3.696 1.00 11.90 121 GLN A C 1
ATOM 803 O O . GLN A 1 100 ? 22.456 -12.653 2.917 1.00 12.46 121 GLN A O 1
ATOM 809 N N . ALA A 1 101 ? 22.803 -13.436 4.985 1.00 12.89 122 ALA A N 1
ATOM 810 C CA . ALA A 1 101 ? 22.891 -12.102 5.532 1.00 12.30 122 ALA A CA 1
ATOM 811 C C . ALA A 1 101 ? 24.114 -11.290 5.106 1.00 12.57 122 ALA A C 1
ATOM 812 O O . ALA A 1 101 ? 24.092 -10.044 5.164 1.00 12.98 122 ALA A O 1
ATOM 814 N N . GLN A 1 102 ? 25.202 -11.952 4.726 1.00 13.50 123 GLN A N 1
ATOM 815 C CA . GLN A 1 102 ? 26.371 -11.271 4.190 1.00 13.85 123 GLN A CA 1
ATOM 816 C C . GLN A 1 102 ? 26.933 -10.133 5.073 1.00 13.72 123 GLN A C 1
ATOM 817 O O . GLN A 1 102 ? 27.461 -9.136 4.563 1.00 14.25 123 GLN A O 1
ATOM 823 N N . GLY A 1 103 ? 26.829 -10.283 6.400 1.00 14.79 124 GLY A N 1
ATOM 824 C CA . GLY A 1 103 ? 27.339 -9.253 7.282 1.00 15.09 124 GLY A CA 1
ATOM 825 C C . GLY A 1 103 ? 26.554 -7.991 7.314 1.00 15.32 124 GLY A C 1
ATOM 826 O O . GLY A 1 103 ? 27.084 -7.010 7.792 1.00 18.57 124 GLY A O 1
ATOM 827 N N . ALA A 1 104 ? 25.396 -7.961 6.666 1.00 13.97 125 ALA A N 1
ATOM 828 C CA . ALA A 1 104 ? 24.639 -6.705 6.503 1.00 13.93 125 ALA A CA 1
ATOM 829 C C . ALA A 1 104 ? 23.520 -6.504 7.545 1.00 13.50 125 ALA A C 1
ATOM 830 O O . ALA A 1 104 ? 22.943 -5.398 7.630 1.00 16.22 125 ALA A O 1
ATOM 832 N N . VAL A 1 105 ? 23.188 -7.552 8.293 1.00 12.71 126 VAL A N 1
ATOM 833 C CA . VAL A 1 105 ? 22.062 -7.457 9.186 1.00 12.58 126 VAL A CA 1
ATOM 834 C C . VAL A 1 105 ? 22.573 -6.936 10.554 1.00 12.82 126 VAL A C 1
ATOM 835 O O . VAL A 1 105 ? 23.285 -7.630 11.240 1.00 14.10 126 VAL A O 1
ATOM 839 N N . LEU A 1 106 ? 22.139 -5.742 10.929 1.00 12.56 127 LEU A N 1
ATOM 840 C CA . LEU A 1 106 ? 22.615 -5.129 12.144 1.00 12.35 127 LEU A CA 1
ATOM 841 C C . LEU A 1 106 ? 22.077 -5.719 13.446 1.00 13.13 127 LEU A C 1
ATOM 842 O O . LEU A 1 106 ? 22.792 -5.739 14.473 1.00 13.03 127 LEU A O 1
ATOM 847 N N . ALA A 1 107 ? 20.815 -6.113 13.404 1.00 12.48 128 ALA A N 1
ATOM 848 C CA . ALA A 1 107 ? 20.059 -6.595 14.529 1.00 12.36 128 ALA A CA 1
ATOM 849 C C . ALA A 1 107 ? 18.754 -7.156 14.007 1.00 12.89 128 ALA A C 1
ATOM 850 O O . ALA A 1 107 ? 18.334 -6.828 12.876 1.00 11.97 128 ALA A O 1
ATOM 852 N N . THR A 1 108 ? 18.132 -8.000 14.837 1.00 12.88 129 THR A N 1
ATOM 853 C CA . THR A 1 108 ? 16.851 -8.642 14.525 1.00 12.15 129 THR A CA 1
ATOM 854 C C . THR A 1 108 ? 15.976 -8.566 15.766 1.00 12.63 129 THR A C 1
ATOM 855 O O . THR A 1 108 ? 16.466 -8.704 16.913 1.00 12.62 129 THR A O 1
ATOM 859 N N . ALA A 1 109 ? 14.697 -8.304 15.549 1.00 11.23 130 ALA A N 1
ATOM 860 C CA . ALA A 1 109 ? 13.684 -8.451 16.614 1.00 11.21 130 ALA A CA 1
ATOM 861 C C . ALA A 1 109 ? 12.826 -9.704 16.358 1.00 10.75 130 ALA A C 1
ATOM 862 O O . ALA A 1 109 ? 12.132 -9.770 15.354 1.00 10.92 130 ALA A O 1
ATOM 864 N N . SER A 1 110 ? 12.833 -10.661 17.282 1.00 11.81 131 SER A N 1
ATOM 865 C CA . SER A 1 110 ? 12.135 -11.908 17.060 1.00 12.31 131 SER A CA 1
ATOM 866 C C . SER A 1 110 ? 11.915 -12.685 18.297 1.00 12.17 131 SER A C 1
ATOM 867 O O . SER A 1 110 ? 12.566 -12.428 19.300 1.00 11.68 131 SER A O 1
ATOM 870 N N . THR A 1 111 ? 11.030 -13.673 18.191 1.00 11.50 132 THR A N 1
ATOM 871 C CA . THR A 1 111 ? 10.878 -14.688 19.200 1.00 11.77 132 THR A CA 1
ATOM 872 C C . THR A 1 111 ? 12.189 -15.488 19.216 1.00 11.42 132 THR A C 1
ATOM 873 O O . THR A 1 111 ? 12.768 -15.775 18.157 1.00 13.74 132 THR A O 1
ATOM 877 N N . ASP A 1 112 ? 12.641 -15.933 20.366 1.00 12.27 133 ASP A N 1
ATOM 878 C CA . ASP A 1 112 ? 13.684 -16.967 20.422 1.00 12.23 133 ASP A CA 1
ATOM 879 C C . ASP A 1 112 ? 13.016 -18.377 20.272 1.00 12.13 133 ASP A C 1
ATOM 880 O O . ASP A 1 112 ? 12.371 -18.900 21.196 1.00 12.46 133 ASP A O 1
ATOM 885 N N . ASN A 1 113 ? 13.068 -18.915 19.071 1.00 12.91 134 ASN A N 1
ATOM 886 C CA . ASN A 1 113 ? 12.437 -20.196 18.764 1.00 12.39 134 ASN A CA 1
ATOM 887 C C . ASN A 1 113 ? 12.803 -21.328 19.709 1.00 12.74 134 ASN A C 1
ATOM 888 O O . ASN A 1 113 ? 11.935 -22.073 20.137 1.00 12.38 134 ASN A O 1
ATOM 893 N N . ARG A 1 114 ? 14.092 -21.455 20.006 1.00 12.82 135 ARG A N 1
ATOM 894 C CA . ARG A 1 114 ? 14.547 -22.543 20.837 1.00 12.88 135 ARG A CA 1
ATOM 895 C C . ARG A 1 114 ? 13.976 -22.448 22.269 1.00 12.25 135 ARG A C 1
ATOM 896 O O . ARG A 1 114 ? 13.471 -23.437 22.823 1.00 12.63 135 ARG A O 1
ATOM 904 N N . ALA A 1 115 ? 13.948 -21.217 22.796 1.00 12.02 136 ALA A N 1
ATOM 905 C CA . ALA A 1 115 ? 13.375 -20.966 24.109 1.00 11.85 136 ALA A CA 1
ATOM 906 C C . ALA A 1 115 ? 11.899 -21.177 24.165 1.00 11.79 136 ALA A C 1
ATOM 907 O O . ALA A 1 115 ? 11.414 -21.718 25.138 1.00 11.53 136 ALA A O 1
ATOM 909 N N . ALA A 1 116 ? 11.179 -20.807 23.122 1.00 11.40 137 ALA A N 1
ATOM 910 C CA . ALA A 1 116 ? 9.743 -20.992 23.094 1.00 12.07 137 ALA A CA 1
ATOM 911 C C . ALA A 1 116 ? 9.427 -22.490 23.062 1.00 11.79 137 ALA A C 1
ATOM 912 O O . ALA A 1 116 ? 8.516 -22.990 23.735 1.00 11.53 137 ALA A O 1
ATOM 914 N N . ALA A 1 117 ? 10.185 -23.219 22.249 1.00 11.03 138 ALA A N 1
ATOM 915 C CA . ALA A 1 117 ? 10.001 -24.652 22.128 1.00 10.94 138 ALA A CA 1
ATOM 916 C C . ALA A 1 117 ? 10.348 -25.408 23.405 1.00 11.83 138 ALA A C 1
ATOM 917 O O . ALA A 1 117 ? 9.772 -26.460 23.680 1.00 11.84 138 ALA A O 1
ATOM 919 N N . ALA A 1 118 ? 11.307 -24.889 24.149 1.00 11.93 139 ALA A N 1
ATOM 920 C CA . ALA A 1 118 ? 11.654 -25.426 25.438 1.00 12.05 139 ALA A CA 1
ATOM 921 C C . ALA A 1 118 ? 10.512 -25.294 26.410 1.00 11.84 139 ALA A C 1
ATOM 922 O O . ALA A 1 118 ? 10.389 -26.152 27.281 1.00 13.63 139 ALA A O 1
ATOM 924 N N . ILE A 1 119 ? 9.676 -24.251 26.310 1.00 11.77 140 ILE A N 1
ATOM 925 C CA . ILE A 1 119 ? 8.512 -24.121 27.198 1.00 12.04 140 ILE A CA 1
ATOM 926 C C . ILE A 1 119 ? 7.611 -25.336 26.923 1.00 11.63 140 ILE A C 1
ATOM 927 O O . ILE A 1 119 ? 7.085 -25.975 27.844 1.00 12.04 140 ILE A O 1
ATOM 932 N N . VAL A 1 120 ? 7.441 -25.665 25.640 1.00 10.74 141 VAL A N 1
ATOM 933 C CA . VAL A 1 120 ? 6.550 -26.749 25.291 1.00 10.86 141 VAL A CA 1
ATOM 934 C C . VAL A 1 120 ? 7.156 -28.054 25.854 1.00 10.53 141 VAL A C 1
ATOM 935 O O . VAL A 1 120 ? 6.433 -28.883 26.365 1.00 10.22 141 VAL A O 1
ATOM 939 N N . ALA A 1 121 ? 8.480 -28.235 25.766 1.00 10.91 142 ALA A N 1
ATOM 940 C CA . ALA A 1 121 ? 9.112 -29.439 26.337 1.00 10.98 142 ALA A CA 1
ATOM 941 C C . ALA A 1 121 ? 8.864 -29.506 27.830 1.00 10.95 142 ALA A C 1
ATOM 942 O O . ALA A 1 121 ? 8.529 -30.588 28.338 1.00 9.98 142 ALA A O 1
ATOM 944 N N . ASP A 1 122 ? 8.970 -28.381 28.492 1.00 10.99 143 ASP A N 1
ATOM 945 C CA . ASP A 1 122 ? 8.729 -28.390 29.990 1.00 11.58 143 ASP A CA 1
ATOM 946 C C . ASP A 1 122 ? 7.306 -28.895 30.299 1.00 11.58 143 ASP A C 1
ATOM 947 O O . ASP A 1 122 ? 7.101 -29.773 31.170 1.00 11.08 143 ASP A O 1
ATOM 952 N N . LYS A 1 123 ? 6.329 -28.370 29.582 1.00 11.28 144 LYS A N 1
ATOM 953 C CA . LYS A 1 123 ? 4.936 -28.751 29.777 1.00 11.21 144 LYS A CA 1
ATOM 954 C C . LYS A 1 123 ? 4.699 -30.202 29.378 1.00 11.42 144 LYS A C 1
ATOM 955 O O . LYS A 1 123 ? 3.913 -30.910 30.040 1.00 12.12 144 LYS A O 1
ATOM 969 N N . PHE A 1 125 ? 6.884 -32.687 29.335 1.00 11.21 146 PHE A N 1
ATOM 970 C CA . PHE A 1 125 ? 7.593 -33.552 30.345 1.00 12.33 146 PHE A CA 1
ATOM 971 C C . PHE A 1 125 ? 6.762 -33.641 31.585 1.00 13.40 146 PHE A C 1
ATOM 972 O O . PHE A 1 125 ? 6.496 -34.733 32.071 1.00 13.80 146 PHE A O 1
ATOM 980 N N . GLU A 1 126 ? 6.246 -32.493 32.025 1.00 14.01 147 GLU A N 1
ATOM 981 C CA A GLU A 1 126 ? 5.362 -32.427 33.208 0.35 14.67 147 GLU A CA 1
ATOM 982 C CA B GLU A 1 126 ? 5.363 -32.442 33.214 0.35 14.30 147 GLU A CA 1
ATOM 983 C CA C GLU A 1 126 ? 5.424 -32.504 33.224 0.30 14.62 147 GLU A CA 1
ATOM 984 C C . GLU A 1 126 ? 4.171 -33.372 33.034 1.00 14.25 147 GLU A C 1
ATOM 985 O O . GLU A 1 126 ? 3.783 -34.102 33.976 1.00 15.60 147 GLU A O 1
ATOM 1001 N N . ALA A 1 127 ? 3.584 -33.354 31.845 1.00 12.99 148 ALA A N 1
ATOM 1002 C CA . ALA A 1 127 ? 2.362 -34.108 31.571 1.00 12.72 148 ALA A CA 1
ATOM 1003 C C . ALA A 1 127 ? 2.649 -35.573 31.456 1.00 12.63 148 ALA A C 1
ATOM 1004 O O . ALA A 1 127 ? 1.774 -36.380 31.784 1.00 13.84 148 ALA A O 1
ATOM 1006 N N . LEU A 1 128 ? 3.818 -35.937 30.907 1.00 12.60 149 LEU A N 1
ATOM 1007 C CA . LEU A 1 128 ? 4.075 -37.350 30.573 1.00 12.14 149 LEU A CA 1
ATOM 1008 C C . LEU A 1 128 ? 5.045 -38.136 31.479 1.00 11.88 149 LEU A C 1
ATOM 1009 O O . LEU A 1 128 ? 5.185 -39.369 31.304 1.00 11.80 149 LEU A O 1
ATOM 1014 N N . LYS A 1 129 ? 5.704 -37.463 32.418 1.00 13.00 150 LYS A N 1
ATOM 1015 C CA . LYS A 1 129 ? 6.794 -38.116 33.159 1.00 14.24 150 LYS A CA 1
ATOM 1016 C C . LYS A 1 129 ? 6.380 -39.375 33.939 1.00 14.87 150 LYS A C 1
ATOM 1017 O O . LYS A 1 129 ? 7.121 -40.377 33.920 1.00 14.99 150 LYS A O 1
ATOM 1023 N N . THR A 1 130 ? 5.191 -39.390 34.537 1.00 13.74 151 THR A N 1
ATOM 1024 C CA . THR A 1 130 ? 4.735 -40.632 35.208 1.00 14.48 151 THR A CA 1
ATOM 1025 C C . THR A 1 130 ? 4.426 -41.740 34.209 1.00 14.10 151 THR A C 1
ATOM 1026 O O . THR A 1 130 ? 4.805 -42.915 34.368 1.00 13.84 151 THR A O 1
ATOM 1030 N N . ARG A 1 131 ? 3.778 -41.331 33.106 1.00 12.68 152 ARG A N 1
ATOM 1031 C CA . ARG A 1 131 ? 3.461 -42.245 32.006 1.00 12.26 152 ARG A CA 1
ATOM 1032 C C . ARG A 1 131 ? 4.674 -42.870 31.319 1.00 12.15 152 ARG A C 1
ATOM 1033 O O . ARG A 1 131 ? 4.696 -44.084 31.016 1.00 12.27 152 ARG A O 1
ATOM 1041 N N . ILE A 1 132 ? 5.717 -42.088 31.116 1.00 12.18 153 ILE A N 1
ATOM 1042 C CA . ILE A 1 132 ? 6.953 -42.577 30.521 1.00 12.13 153 ILE A CA 1
ATOM 1043 C C . ILE A 1 132 ? 7.638 -43.609 31.418 1.00 13.74 153 ILE A C 1
ATOM 1044 O O . ILE A 1 132 ? 8.196 -44.555 30.917 1.00 14.36 153 ILE A O 1
ATOM 1049 N N . ALA A 1 133 ? 7.585 -43.407 32.730 1.00 13.54 154 ALA A N 1
ATOM 1050 C CA . ALA A 1 133 ? 8.262 -44.304 33.672 1.00 14.76 154 ALA A CA 1
ATOM 1051 C C . ALA A 1 133 ? 7.778 -45.757 33.583 1.00 17.30 154 ALA A C 1
ATOM 1052 O O . ALA A 1 133 ? 8.545 -46.672 33.903 1.00 16.49 154 ALA A O 1
ATOM 1054 N N . ALA A 1 134 ? 6.538 -45.959 33.137 1.00 17.24 155 ALA A N 1
ATOM 1055 C CA . ALA A 1 134 ? 5.994 -47.279 32.790 1.00 18.78 155 ALA A CA 1
ATOM 1056 C C . ALA A 1 134 ? 6.593 -48.028 31.615 1.00 19.05 155 ALA A C 1
ATOM 1057 O O . ALA A 1 134 ? 6.347 -49.240 31.463 1.00 20.84 155 ALA A O 1
ATOM 1059 N N . PHE A 1 135 ? 7.322 -47.340 30.746 1.00 19.52 156 PHE A N 1
ATOM 1060 C CA . PHE A 1 135 ? 7.952 -47.969 29.599 1.00 18.29 156 PHE A CA 1
ATOM 1061 C C . PHE A 1 135 ? 9.322 -48.516 29.964 1.00 20.90 156 PHE A C 1
ATOM 1062 O O . PHE A 1 135 ? 9.741 -48.445 31.139 1.00 20.46 156 PHE A O 1
ATOM 1070 N N . THR A 1 136 ? 9.971 -49.116 28.994 1.00 23.51 157 THR A N 1
ATOM 1071 C CA . THR A 1 136 ? 11.270 -49.746 29.240 1.00 25.49 157 THR A CA 1
ATOM 1072 C C . THR A 1 136 ? 12.223 -49.461 28.134 1.00 26.36 157 THR A C 1
ATOM 1073 O O . THR A 1 136 ? 11.858 -48.989 27.057 1.00 22.33 157 THR A O 1
ATOM 1077 N N . SER A 1 137 ? 13.482 -49.787 28.379 1.00 27.68 158 SER A N 1
ATOM 1078 C CA A SER A 1 137 ? 14.498 -49.566 27.390 0.70 27.43 158 SER A CA 1
ATOM 1079 C CA B SER A 1 137 ? 14.537 -49.603 27.394 0.30 26.85 158 SER A CA 1
ATOM 1080 C C . SER A 1 137 ? 14.256 -50.358 26.092 1.00 27.02 158 SER A C 1
ATOM 1081 O O . SER A 1 137 ? 14.589 -49.881 25.012 1.00 28.32 158 SER A O 1
ATOM 1086 N N . ASP A 1 138 ? 13.670 -51.548 26.202 1.00 26.38 159 ASP A N 1
ATOM 1087 C CA . ASP A 1 138 ? 13.365 -52.384 25.026 1.00 27.76 159 ASP A CA 1
ATOM 1088 C C . ASP A 1 138 ? 12.040 -51.999 24.331 1.00 25.21 159 ASP A C 1
ATOM 1089 O O . ASP A 1 138 ? 11.775 -52.465 23.224 1.00 25.79 159 ASP A O 1
ATOM 1094 N N . ASN A 1 139 ? 11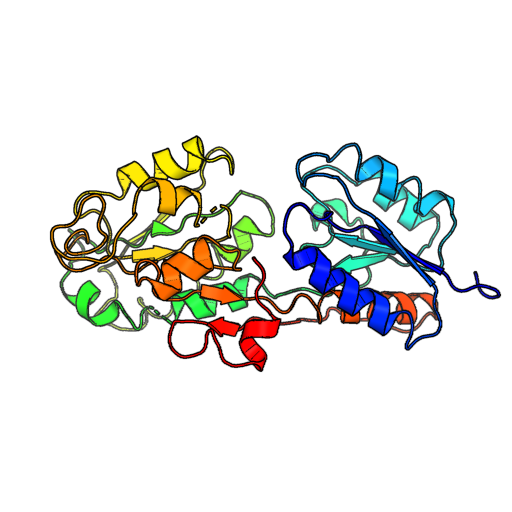.211 -51.166 24.979 1.00 22.02 160 ASN A N 1
ATOM 1095 C CA . ASN A 1 139 ? 9.915 -50.729 24.429 1.00 20.07 160 ASN A CA 1
ATOM 1096 C C . ASN A 1 139 ? 9.669 -49.280 24.939 1.00 17.86 160 ASN A C 1
ATOM 1097 O O . ASN A 1 139 ? 8.936 -49.064 25.914 1.00 19.49 160 ASN A O 1
ATOM 1102 N N . LYS A 1 140 ? 10.289 -48.325 24.254 1.00 17.39 161 LYS A N 1
ATOM 1103 C CA . LYS A 1 140 ? 10.380 -46.951 24.757 1.00 15.23 161 LYS A CA 1
ATOM 1104 C C . LYS A 1 140 ? 9.096 -46.200 24.485 1.00 14.25 161 LYS A C 1
ATOM 1105 O O . LYS A 1 140 ? 8.442 -46.433 23.441 1.00 13.88 161 LYS A O 1
ATOM 1111 N N . ALA A 1 141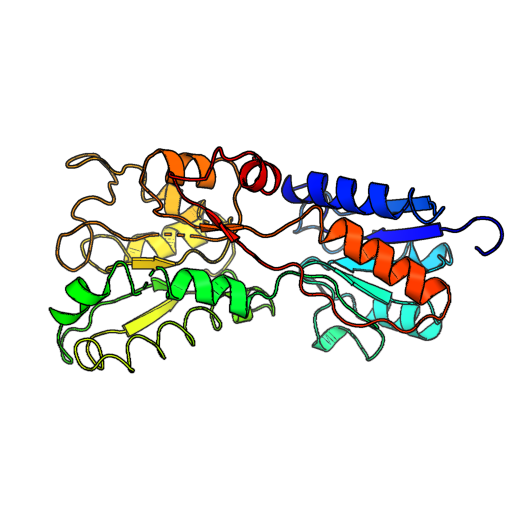 ? 8.709 -45.309 25.391 1.00 13.37 162 ALA A N 1
ATOM 1112 C CA . ALA A 1 141 ? 7.655 -44.324 25.106 1.00 12.09 162 ALA A CA 1
ATOM 1113 C C . ALA A 1 141 ? 8.088 -43.415 23.983 1.00 12.03 162 ALA A C 1
ATOM 1114 O O . ALA A 1 141 ? 9.207 -42.869 23.984 1.00 12.12 162 ALA A O 1
ATOM 1116 N N . LYS A 1 142 ? 7.166 -43.122 23.068 1.00 11.61 163 LYS A N 1
ATOM 1117 C CA A LYS A 1 142 ? 7.467 -42.279 21.919 0.60 12.34 163 LYS A CA 1
ATOM 1118 C CA B LYS A 1 142 ? 7.500 -42.268 21.950 0.40 12.12 163 LYS A CA 1
ATOM 1119 C C . LYS A 1 142 ? 6.786 -40.924 22.005 1.00 11.69 163 LYS A C 1
ATOM 1120 O O . LYS A 1 142 ? 5.621 -40.852 22.342 1.00 11.34 163 LYS A O 1
ATOM 1131 N N . ILE A 1 143 ? 7.540 -39.884 21.721 1.00 12.56 164 ILE A N 1
ATOM 1132 C CA A ILE A 1 143 ? 7.021 -38.536 21.544 0.60 13.58 164 ILE A CA 1
ATOM 1133 C CA B ILE A 1 143 ? 7.026 -38.539 21.536 0.40 12.80 164 ILE A CA 1
ATOM 1134 C C . ILE A 1 143 ? 7.405 -38.043 20.133 1.00 13.22 164 ILE A C 1
ATOM 1135 O O . ILE A 1 143 ? 8.586 -38.053 19.754 1.00 12.73 164 ILE A O 1
ATOM 1144 N N . ALA A 1 144 ? 6.415 -37.678 19.345 1.00 12.00 165 ALA A N 1
ATOM 1145 C CA . ALA A 1 144 ? 6.648 -37.226 17.978 1.00 11.59 165 ALA A CA 1
ATOM 1146 C C . ALA A 1 144 ? 6.823 -35.730 17.944 1.00 12.12 165 ALA A C 1
ATOM 1147 O O . ALA A 1 144 ? 6.088 -34.983 18.645 1.00 12.64 165 ALA A O 1
ATOM 1149 N N . VAL A 1 145 ? 7.783 -35.273 17.169 1.00 11.08 166 VAL A N 1
ATOM 1150 C CA . VAL A 1 145 ? 8.014 -33.842 16.965 1.00 11.92 166 VAL A CA 1
ATOM 1151 C C . VAL A 1 145 ? 7.739 -33.583 15.468 1.00 12.02 166 VAL A C 1
ATOM 1152 O O . VAL A 1 145 ? 8.503 -34.041 14.651 1.00 13.55 166 VAL A O 1
ATOM 1156 N N . LEU A 1 146 ? 6.705 -32.822 15.128 1.00 11.20 167 LEU A N 1
ATOM 1157 C CA A LEU A 1 146 ? 6.438 -32.492 13.736 0.50 11.37 167 LEU A CA 1
ATOM 1158 C CA B LEU A 1 146 ? 6.447 -32.496 13.736 0.50 11.00 167 LEU A CA 1
ATOM 1159 C C . LEU A 1 146 ? 7.139 -31.182 13.498 1.00 11.31 167 LEU A C 1
ATOM 1160 O O . LEU A 1 146 ? 6.682 -30.115 13.959 1.00 10.77 167 LEU A O 1
ATOM 1169 N N . GLN A 1 147 ? 8.277 -31.293 12.828 1.00 10.26 168 GLN A N 1
ATOM 1170 C CA . GLN A 1 147 ? 9.137 -30.163 12.526 1.00 10.14 168 GLN A CA 1
ATOM 1171 C C . GLN A 1 147 ? 8.748 -29.565 11.201 1.00 9.93 168 GLN A C 1
ATOM 1172 O O . GLN A 1 147 ? 8.665 -30.311 10.245 1.00 9.90 168 GLN A O 1
ATOM 1178 N N . LEU A 1 148 ? 8.437 -28.266 11.158 1.00 9.88 169 LEU A N 1
ATOM 1179 C CA . LEU A 1 148 ? 7.730 -27.713 9.961 1.00 10.98 169 LEU A CA 1
ATOM 1180 C C . LEU A 1 148 ? 8.528 -27.774 8.671 1.00 11.39 169 LEU A C 1
ATOM 1181 O O . LEU A 1 148 ? 7.956 -27.931 7.581 1.00 12.93 169 LEU A O 1
ATOM 1186 N N . ASP A 1 149 ? 9.835 -27.626 8.757 1.00 11.50 170 ASP A N 1
ATOM 1187 C CA . ASP A 1 149 ? 10.720 -27.611 7.567 1.00 13.08 170 ASP A CA 1
ATOM 1188 C C . ASP A 1 149 ? 12.163 -27.693 8.018 1.00 12.89 170 ASP A C 1
ATOM 1189 O O . ASP A 1 149 ? 12.438 -27.812 9.232 1.00 10.72 170 ASP A O 1
ATOM 1194 N N . ASN A 1 150 ? 13.065 -27.653 7.063 1.00 12.81 171 ASN A N 1
ATOM 1195 C CA . ASN A 1 150 ? 14.523 -27.639 7.310 1.00 14.04 171 ASN A CA 1
ATOM 1196 C C . ASN A 1 150 ? 15.188 -26.261 7.196 1.00 15.65 171 ASN A C 1
ATOM 1197 O O . ASN A 1 150 ? 16.368 -26.177 6.837 1.00 18.85 171 ASN A O 1
ATOM 1202 N N . SER A 1 151 ? 14.435 -25.239 7.475 1.00 15.33 172 SER A N 1
ATOM 1203 C CA . SER A 1 151 ? 14.873 -23.853 7.503 1.00 17.10 172 SER A CA 1
ATOM 1204 C C . SER A 1 151 ? 15.380 -23.603 8.950 1.00 15.83 172 SER A C 1
ATOM 1205 O O . SER A 1 151 ? 15.131 -24.398 9.884 1.00 14.56 172 SER A O 1
ATOM 1208 N N . ASP A 1 152 ? 15.984 -22.453 9.159 1.00 17.13 173 ASP A N 1
ATOM 1209 C CA A ASP A 1 152 ? 16.386 -21.953 10.470 0.60 17.35 173 ASP A CA 1
ATOM 1210 C CA B ASP A 1 152 ? 16.402 -22.055 10.506 0.40 17.57 173 ASP A CA 1
ATOM 1211 C C . ASP A 1 152 ? 15.256 -22.025 11.503 1.00 16.52 173 ASP A C 1
ATOM 1212 O O . ASP A 1 152 ? 15.464 -22.444 12.634 1.00 15.70 173 ASP A O 1
ATOM 1221 N N . THR A 1 153 ? 14.068 -21.600 11.104 1.00 14.61 174 THR A N 1
ATOM 1222 C CA . THR A 1 153 ? 12.879 -21.628 11.970 1.00 14.97 174 THR A CA 1
ATOM 1223 C C . THR A 1 153 ? 12.457 -23.051 12.357 1.00 12.93 174 THR A C 1
ATOM 1224 O O . THR A 1 153 ? 12.279 -23.371 13.532 1.00 13.03 174 THR A O 1
ATOM 1228 N N . GLY A 1 154 ? 12.390 -23.932 11.404 1.00 11.88 175 GLY A N 1
ATOM 1229 C CA . GLY A 1 154 ? 11.970 -25.320 11.693 1.00 11.73 175 GLY A CA 1
ATOM 1230 C C . GLY A 1 154 ? 13.016 -25.998 12.550 1.00 10.98 175 GLY A C 1
ATOM 1231 O O . GLY A 1 154 ? 12.689 -26.729 13.486 1.00 11.87 175 GLY A O 1
ATOM 1232 N N . ILE A 1 155 ? 14.297 -25.805 12.207 1.00 10.99 176 ILE A N 1
ATOM 1233 C CA . ILE A 1 155 ? 15.385 -26.451 12.980 1.00 11.88 176 ILE A CA 1
ATOM 1234 C C . ILE A 1 155 ? 15.345 -25.967 14.443 1.00 12.39 176 ILE A C 1
ATOM 1235 O O . ILE A 1 155 ? 15.414 -26.747 15.366 1.00 13.37 176 ILE A O 1
ATOM 1240 N N . GLY A 1 156 ? 15.247 -24.664 14.639 1.00 12.54 177 GLY A N 1
ATOM 1241 C CA . GLY A 1 156 ? 15.218 -24.153 15.960 1.00 12.17 177 GLY A CA 1
ATOM 1242 C C . GLY A 1 156 ? 13.985 -24.494 16.761 1.00 11.52 177 GLY A C 1
ATOM 1243 O O . GLY A 1 156 ? 14.099 -24.813 17.958 1.00 12.13 177 GLY A O 1
ATOM 1244 N N . ARG A 1 157 ? 12.811 -24.491 16.131 1.00 10.71 178 ARG A N 1
ATOM 1245 C CA . ARG A 1 157 ? 11.601 -24.891 16.878 1.00 11.21 178 ARG A CA 1
ATOM 1246 C C . ARG A 1 157 ? 11.615 -26.364 17.249 1.00 11.76 178 ARG A C 1
ATOM 1247 O O . ARG A 1 157 ? 11.017 -26.748 18.244 1.00 13.81 178 ARG A O 1
ATOM 1255 N N . ALA A 1 158 ? 12.319 -27.195 16.496 1.00 11.75 179 ALA A N 1
ATOM 1256 C CA . ALA A 1 158 ? 12.447 -28.631 16.830 1.00 11.65 179 ALA A CA 1
ATOM 1257 C C . ALA A 1 158 ? 13.550 -28.858 17.849 1.00 12.27 179 ALA A C 1
ATOM 1258 O O . ALA A 1 158 ? 13.329 -29.577 18.844 1.00 13.12 179 ALA A O 1
ATOM 1260 N N . GLU A 1 159 ? 14.738 -28.341 17.581 1.00 13.13 180 GLU A N 1
ATOM 1261 C CA A GLU A 1 159 ? 15.953 -28.520 18.423 0.70 14.95 180 GLU A CA 1
ATOM 1262 C CA B GLU A 1 159 ? 15.871 -28.624 18.446 0.30 13.84 180 GLU A CA 1
ATOM 1263 C C . GLU A 1 159 ? 15.668 -28.018 19.826 1.00 13.34 180 GLU A C 1
ATOM 1264 O O . GLU A 1 159 ? 16.098 -28.626 20.799 1.00 13.57 180 GLU A O 1
ATOM 1275 N N . GLY A 1 160 ? 14.991 -26.871 19.932 1.00 13.39 181 GLY A N 1
ATOM 1276 C CA . GLY A 1 160 ? 14.696 -26.287 21.269 1.00 11.95 181 GLY A CA 1
ATOM 1277 C C . GLY A 1 160 ? 13.933 -27.258 22.171 1.00 13.34 181 GLY A C 1
ATOM 1278 O O . GLY A 1 160 ? 14.199 -27.366 23.391 1.00 11.91 181 GLY A O 1
ATOM 1279 N N . PHE A 1 161 ? 12.921 -27.903 21.602 1.00 11.68 182 PHE A N 1
ATOM 1280 C CA . PHE A 1 161 ? 12.119 -28.907 22.258 1.00 11.12 182 PHE A CA 1
ATOM 1281 C C . PHE A 1 161 ? 12.989 -30.143 22.576 1.00 11.32 182 PHE A C 1
ATOM 1282 O O . PHE A 1 161 ? 13.013 -30.662 23.668 1.00 11.53 182 PHE A O 1
ATOM 1290 N N . VAL A 1 162 ? 13.668 -30.680 21.553 1.00 11.54 183 VAL A N 1
ATOM 1291 C CA . VAL A 1 162 ? 14.441 -31.893 21.738 1.00 12.04 183 VAL A CA 1
ATOM 1292 C C . VAL A 1 162 ? 15.473 -31.724 22.865 1.00 12.51 183 VAL A C 1
ATOM 1293 O O . VAL A 1 162 ? 15.620 -32.601 23.718 1.00 13.68 183 VAL A O 1
ATOM 1297 N N . LYS A 1 163 ? 16.231 -30.612 22.815 1.00 13.67 184 LYS A N 1
ATOM 1298 C CA A LYS A 1 163 ? 17.315 -30.337 23.783 0.60 14.99 184 LYS A CA 1
ATOM 1299 C CA B LYS A 1 163 ? 17.305 -30.338 23.775 0.40 14.52 184 LYS A CA 1
ATOM 1300 C C . LYS A 1 163 ? 16.722 -30.288 25.180 1.00 13.48 184 LYS A C 1
ATOM 1301 O O . LYS A 1 163 ? 17.198 -30.965 26.093 1.00 12.67 184 LYS A O 1
ATOM 1312 N N . ARG A 1 164 ? 15.656 -29.519 25.358 1.00 12.39 185 ARG A N 1
ATOM 1313 C CA A ARG A 1 164 ? 15.113 -29.368 26.708 0.60 12.37 185 ARG A CA 1
ATOM 1314 C CA B ARG A 1 164 ? 15.106 -29.361 26.707 0.40 12.17 185 ARG A CA 1
ATOM 1315 C C . ARG A 1 164 ? 14.466 -30.673 27.193 1.00 11.96 185 ARG A C 1
ATOM 1316 O O . ARG A 1 164 ? 14.633 -31.072 28.357 1.00 12.17 185 ARG A O 1
ATOM 1331 N N . PHE A 1 165 ? 13.679 -31.308 26.372 1.00 11.26 186 PHE A N 1
ATOM 1332 C CA . PHE A 1 165 ? 13.046 -32.607 26.754 1.00 11.94 186 PHE A CA 1
ATOM 1333 C C . PHE A 1 165 ? 14.064 -33.690 27.132 1.00 12.43 186 PHE A C 1
ATOM 1334 O O . PHE A 1 165 ? 13.901 -34.409 28.145 1.00 11.66 186 PHE A O 1
ATOM 1342 N N . THR A 1 166 ? 15.173 -33.717 26.403 1.00 12.37 187 THR A N 1
ATOM 1343 C CA . THR A 1 166 ? 16.237 -34.686 26.658 1.00 13.79 187 THR A CA 1
ATOM 1344 C C . THR A 1 166 ? 16.879 -34.365 27.977 1.00 13.86 187 THR A C 1
ATOM 1345 O O . THR A 1 166 ? 17.201 -35.281 28.759 1.00 14.30 187 THR A O 1
ATOM 1349 N N . GLU A 1 167 ? 17.126 -33.104 28.251 1.00 14.14 188 GLU A N 1
ATOM 1350 C CA A GLU A 1 167 ? 17.728 -32.683 29.509 0.60 16.16 188 GLU A CA 1
ATOM 1351 C CA B GLU A 1 167 ? 17.723 -32.701 29.535 0.40 15.66 188 GLU A CA 1
ATOM 1352 C C . GLU A 1 167 ? 16.833 -33.115 30.680 1.00 15.74 188 GLU A C 1
ATOM 1353 O O . GLU A 1 167 ? 17.306 -33.676 31.684 1.00 15.91 188 GLU A O 1
ATOM 1364 N N . LEU A 1 168 ? 15.537 -32.853 30.565 1.00 14.26 189 LEU A N 1
ATOM 1365 C CA . LEU A 1 168 ? 14.657 -33.169 31.694 1.00 14.49 189 LEU A CA 1
ATOM 1366 C C . LEU A 1 168 ? 14.521 -34.688 31.874 1.00 13.20 189 LEU A C 1
ATOM 1367 O O . LEU A 1 168 ? 14.582 -35.199 32.971 1.00 13.70 189 LEU A O 1
ATOM 1372 N N . ALA A 1 169 ? 14.284 -35.399 30.775 1.00 11.93 190 ALA A N 1
ATOM 1373 C CA . ALA A 1 169 ? 13.987 -36.811 30.797 1.00 12.26 190 ALA A CA 1
ATOM 1374 C C . ALA A 1 169 ? 15.276 -37.622 31.135 1.00 14.26 190 ALA A C 1
ATOM 1375 O O . ALA A 1 169 ? 15.213 -38.682 31.775 1.00 14.12 190 ALA A O 1
ATOM 1377 N N . ASP A 1 170 ? 16.452 -37.137 30.737 1.00 14.83 191 ASP A N 1
ATOM 1378 C CA . ASP A 1 170 ? 17.686 -37.886 31.134 1.00 16.43 191 ASP A CA 1
ATOM 1379 C C . ASP A 1 170 ? 18.034 -37.582 32.567 1.00 16.53 191 ASP A C 1
ATOM 1380 O O . ASP A 1 170 ? 18.739 -38.368 33.212 1.00 18.24 191 ASP A O 1
ATOM 1385 N N . GLY A 1 171 ? 17.621 -36.405 33.023 1.00 16.98 192 GLY A N 1
ATOM 1386 C CA . GLY A 1 171 ? 17.968 -35.931 34.358 1.00 17.45 192 GLY A CA 1
ATOM 1387 C C . GLY A 1 171 ? 17.205 -36.648 35.457 1.00 18.03 192 GLY A C 1
ATOM 1388 O O . GLY A 1 171 ? 17.639 -36.689 36.633 1.00 17.65 192 GLY A O 1
ATOM 1389 N N . ASP A 1 172 ? 16.052 -37.166 35.092 1.00 16.58 193 ASP A N 1
ATOM 1390 C CA . ASP A 1 172 ? 15.147 -37.861 36.005 1.00 15.31 193 ASP A CA 1
ATOM 1391 C C . ASP A 1 172 ? 15.426 -39.315 35.808 1.00 14.19 193 ASP A C 1
ATOM 1392 O O . ASP A 1 172 ? 15.162 -39.844 34.768 1.00 13.20 193 ASP A O 1
ATOM 1397 N N . ALA A 1 173 ? 15.983 -39.999 36.807 1.00 13.12 194 ALA A N 1
ATOM 1398 C CA . ALA A 1 173 ? 16.306 -41.428 36.650 1.00 13.70 194 ALA A CA 1
ATOM 1399 C C . ALA A 1 173 ? 15.054 -42.305 36.394 1.00 13.54 194 ALA A C 1
ATOM 1400 O O . ALA A 1 173 ? 15.155 -43.422 35.863 1.00 14.67 194 ALA A O 1
ATOM 1402 N N . ALA A 1 174 ? 13.854 -41.831 36.743 1.00 12.96 195 ALA A N 1
ATOM 1403 C CA . ALA A 1 174 ? 12.674 -42.661 36.524 1.00 13.57 195 ALA A CA 1
ATOM 1404 C C . ALA A 1 174 ? 12.291 -42.697 35.027 1.00 13.62 195 ALA A C 1
ATOM 1405 O O . ALA A 1 174 ? 11.571 -43.587 34.603 1.00 14.67 195 ALA A O 1
ATOM 1407 N N . THR A 1 175 ? 12.744 -41.706 34.274 1.00 14.67 196 THR A N 1
ATOM 1408 C CA . THR A 1 175 ? 12.436 -41.607 32.837 1.00 14.10 196 THR A CA 1
ATOM 1409 C C . THR A 1 175 ? 13.591 -41.937 31.917 1.00 14.58 196 THR A C 1
ATOM 1410 O O . THR A 1 175 ? 13.363 -42.267 30.746 1.00 15.56 196 THR A O 1
ATOM 1414 N N . ALA A 1 176 ? 14.809 -41.808 32.418 1.00 15.37 197 ALA A N 1
ATOM 1415 C CA . ALA A 1 176 ? 15.993 -41.924 31.543 1.00 15.78 197 ALA A CA 1
ATOM 1416 C C . ALA A 1 176 ? 16.037 -43.289 30.890 1.00 15.88 197 ALA A C 1
ATOM 1417 O O . ALA A 1 176 ? 15.722 -44.282 31.474 1.00 15.97 197 ALA A O 1
ATOM 1419 N N . GLY A 1 177 ? 16.363 -43.313 29.608 1.00 16.24 198 GLY A N 1
ATOM 1420 C CA . GLY A 1 177 ? 16.396 -44.557 28.896 1.00 18.65 198 GLY A CA 1
ATOM 1421 C C . GLY A 1 177 ? 15.071 -45.158 28.424 1.00 18.36 198 GLY A C 1
ATOM 1422 O O . GLY A 1 177 ? 15.058 -46.193 27.774 1.00 19.56 198 GLY A O 1
ATOM 1423 N N . LYS A 1 178 ? 13.941 -44.540 28.765 1.00 17.88 199 LYS A N 1
ATOM 1424 C CA . LYS A 1 178 ? 12.642 -45.144 28.504 1.00 17.52 199 LYS A CA 1
ATOM 1425 C C . LYS A 1 178 ? 11.868 -44.399 27.446 1.00 14.70 199 LYS A C 1
ATOM 1426 O O . LYS A 1 178 ? 10.697 -44.640 27.317 1.00 13.76 199 LYS A O 1
ATOM 1432 N N . TYR A 1 179 ? 12.499 -43.471 26.744 1.00 14.70 200 TYR A N 1
ATOM 1433 C CA . TYR A 1 179 ? 11.772 -42.624 25.831 1.00 14.79 200 TYR A CA 1
ATOM 1434 C C . TYR A 1 179 ? 12.549 -42.478 24.561 1.00 13.73 200 TYR A C 1
ATOM 1435 O O . TYR A 1 179 ? 13.805 -42.593 24.519 1.00 15.33 200 TYR A O 1
ATOM 1444 N N . ALA A 1 180 ? 11.844 -42.179 23.471 1.00 13.95 201 ALA A N 1
ATOM 1445 C CA . ALA A 1 180 ? 12.473 -41.789 22.189 1.00 14.55 201 ALA A CA 1
ATOM 1446 C C . ALA A 1 180 ? 11.702 -40.668 21.521 1.00 14.31 201 ALA A C 1
ATOM 1447 O O . ALA A 1 180 ? 10.477 -40.707 21.471 1.00 14.27 201 ALA A O 1
ATOM 1449 N N . LEU A 1 181 ? 12.409 -39.670 21.040 1.00 14.18 202 LEU A N 1
ATOM 1450 C CA . LEU A 1 181 ? 11.804 -38.563 20.366 1.00 15.56 202 LEU A CA 1
ATOM 1451 C C . LEU A 1 181 ? 11.878 -38.897 18.858 1.00 16.85 202 LEU A C 1
ATOM 1452 O O . LEU A 1 181 ? 12.946 -39.284 18.361 1.00 20.17 202 LEU A O 1
ATOM 1457 N N . GLN A 1 182 ? 10.779 -38.773 18.146 1.00 16.00 203 GLN A N 1
ATOM 1458 C CA . GLN A 1 182 ? 10.711 -39.079 16.740 1.00 16.59 203 GLN A CA 1
ATOM 1459 C C . GLN A 1 182 ? 10.514 -37.75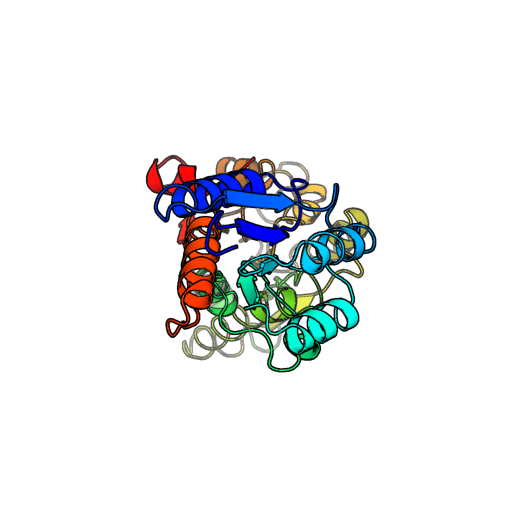1 16.005 1.00 14.45 203 GLN A C 1
ATOM 1460 O O . GLN A 1 182 ? 9.441 -37.191 16.069 1.00 14.54 203 GLN A O 1
ATOM 1466 N N . VAL A 1 183 ? 11.549 -37.279 15.333 1.00 13.48 204 VAL A N 1
ATOM 1467 C CA . VAL A 1 183 ? 11.530 -35.979 14.685 1.00 14.17 204 VAL A CA 1
ATOM 1468 C C . VAL A 1 183 ? 11.122 -36.240 13.216 1.00 13.94 204 VAL A C 1
ATOM 1469 O O . VAL A 1 183 ? 11.799 -36.999 12.492 1.00 15.33 204 VAL A O 1
ATOM 1473 N N . ILE A 1 184 ? 9.982 -35.695 12.817 1.00 12.78 205 ILE A N 1
ATOM 1474 C CA . ILE A 1 184 ? 9.393 -35.957 11.503 1.00 13.41 205 ILE A CA 1
ATOM 1475 C C . ILE A 1 184 ? 9.213 -34.617 10.796 1.00 11.97 205 ILE A C 1
ATOM 1476 O O . ILE A 1 184 ? 8.590 -33.673 11.323 1.00 11.03 205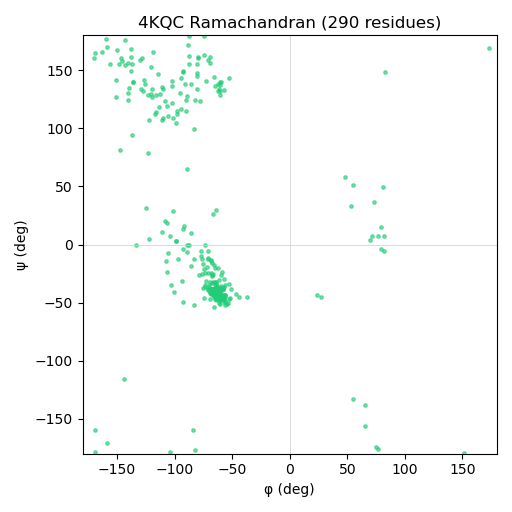 ILE A O 1
ATOM 1481 N N . VAL A 1 185 ? 9.711 -34.513 9.570 1.00 11.96 206 VAL A N 1
ATOM 1482 C CA . VAL A 1 185 ? 9.512 -33.319 8.751 1.00 11.85 206 VAL A CA 1
ATOM 1483 C C . VAL A 1 185 ? 8.632 -33.728 7.562 1.00 11.96 206 VAL A C 1
ATOM 1484 O O . VAL A 1 185 ? 9.052 -34.529 6.729 1.00 12.27 206 VAL A O 1
ATOM 1488 N N . PRO A 1 186 ? 7.447 -33.134 7.442 1.00 12.52 207 PRO A N 1
ATOM 1489 C CA . PRO A 1 186 ? 6.664 -33.489 6.267 1.00 13.11 207 PRO A CA 1
ATOM 1490 C C . PRO A 1 186 ? 7.309 -32.945 5.002 1.00 13.37 207 PRO A C 1
ATOM 1491 O O . PRO A 1 186 ? 8.007 -31.932 5.027 1.00 13.73 207 PRO A O 1
ATOM 1495 N N . THR A 1 187 ? 7.017 -33.566 3.863 1.00 15.13 208 THR A N 1
ATOM 1496 C CA . THR A 1 187 ? 7.732 -33.209 2.626 1.00 15.67 208 THR A CA 1
ATOM 1497 C C . THR A 1 187 ? 7.394 -31.800 2.165 1.00 14.86 208 THR A C 1
ATOM 1498 O O . THR A 1 187 ? 8.208 -31.136 1.536 1.00 15.54 208 THR A O 1
ATOM 1502 N N . THR A 1 188 ? 6.197 -31.332 2.521 1.00 14.28 209 THR A N 1
ATOM 1503 C CA . THR A 1 188 ? 5.840 -29.908 2.421 1.00 14.37 209 THR A CA 1
ATOM 1504 C C . THR A 1 188 ? 4.964 -29.532 3.601 1.00 13.40 209 THR A C 1
ATOM 1505 O O . THR A 1 188 ? 4.536 -30.416 4.386 1.00 14.83 209 THR A O 1
ATOM 1509 N N . GLN A 1 189 ? 4.608 -28.255 3.710 1.00 13.12 210 GLN A N 1
ATOM 1510 C CA . GLN A 1 189 ? 3.669 -27.821 4.756 1.00 13.46 210 GLN A CA 1
ATOM 1511 C C . GLN A 1 189 ? 2.219 -27.841 4.262 1.00 15.84 210 GLN A C 1
ATOM 1512 O O . GLN A 1 189 ? 1.374 -27.215 4.862 1.00 17.53 210 GLN A O 1
ATOM 1518 N N . ASN A 1 190 ? 1.972 -28.535 3.148 1.00 15.05 211 ASN A N 1
ATOM 1519 C CA . ASN A 1 190 ? 0.604 -28.677 2.646 1.00 17.35 211 ASN A CA 1
ATOM 1520 C C . ASN A 1 190 ? -0.142 -29.748 3.423 1.00 18.74 211 ASN A C 1
ATOM 1521 O O . ASN A 1 190 ? 0.417 -30.629 4.070 1.00 15.03 211 ASN A O 1
ATOM 1526 N N . GLU A 1 191 ? -1.462 -29.655 3.314 1.00 21.83 212 GLU A N 1
ATOM 1527 C CA . GLU A 1 191 ? -2.408 -30.482 4.103 1.00 23.46 212 GLU A CA 1
ATOM 1528 C C . GLU A 1 191 ? -2.230 -31.972 4.026 1.00 19.32 212 GLU A C 1
ATOM 1529 O O . GLU A 1 191 ? -2.158 -32.648 5.081 1.00 19.86 212 GLU A O 1
ATOM 1535 N N . ALA A 1 192 ? -2.158 -32.521 2.820 1.00 19.59 213 ALA A N 1
ATOM 1536 C CA . ALA A 1 192 ? -2.045 -33.951 2.710 1.00 19.16 213 ALA A CA 1
ATOM 1537 C C . ALA A 1 192 ? -0.720 -34.411 3.250 1.00 17.72 213 ALA A C 1
ATOM 1538 O O . ALA A 1 192 ? -0.656 -35.461 3.832 1.00 17.52 213 ALA A O 1
ATOM 1540 N N . ASP A 1 193 ? 0.351 -33.650 3.015 1.00 16.81 214 ASP A N 1
ATOM 1541 C CA . ASP A 1 193 ? 1.649 -34.131 3.413 1.00 16.13 214 ASP A CA 1
ATOM 1542 C C . ASP A 1 193 ? 1.738 -34.237 4.944 1.00 14.11 214 ASP A C 1
ATOM 1543 O O . ASP A 1 193 ? 2.258 -35.188 5.459 1.00 13.80 214 ASP A O 1
ATOM 1548 N N . ILE A 1 194 ? 1.137 -33.276 5.633 1.00 14.06 215 ILE A N 1
ATOM 1549 C CA . ILE A 1 194 ? 1.160 -33.266 7.085 1.00 13.27 215 ILE A CA 1
ATOM 1550 C C . ILE A 1 194 ? 0.194 -34.340 7.600 1.00 13.47 215 ILE A C 1
ATOM 1551 O O . ILE A 1 194 ? 0.556 -35.136 8.448 1.00 12.83 215 ILE A O 1
ATOM 1556 N N . ALA A 1 195 ? -1.021 -34.400 7.039 1.00 13.46 216 ALA A N 1
ATOM 1557 C CA . ALA A 1 195 ? -1.977 -35.411 7.468 1.00 13.20 216 ALA A CA 1
ATOM 1558 C C . ALA A 1 195 ? -1.454 -36.826 7.273 1.00 13.09 216 ALA A C 1
ATOM 1559 O O . ALA A 1 195 ? -1.678 -37.730 8.059 1.00 13.60 216 ALA A O 1
ATOM 1561 N N . ASN A 1 196 ? -0.734 -37.067 6.180 1.00 12.95 217 ASN A N 1
ATOM 1562 C CA . ASN A 1 196 ? -0.232 -38.392 5.939 1.00 13.74 217 ASN A CA 1
ATOM 1563 C C . ASN A 1 196 ? 0.828 -38.786 6.971 1.00 14.61 217 ASN A C 1
ATOM 1564 O O . ASN A 1 196 ? 0.970 -39.931 7.276 1.00 15.81 217 ASN A O 1
ATOM 1569 N N . GLU A 1 197 ? 1.608 -37.823 7.437 1.00 14.34 218 GLU A N 1
ATOM 1570 C CA . GLU A 1 197 ? 2.575 -38.111 8.505 1.00 15.30 218 GLU A CA 1
ATOM 1571 C C . GLU A 1 197 ? 1.855 -38.356 9.820 1.00 14.61 218 GLU A C 1
ATOM 1572 O O . GLU A 1 197 ? 2.225 -39.261 10.532 1.00 17.48 218 GLU A O 1
ATOM 1578 N N . VAL A 1 198 ? 0.800 -37.621 10.084 1.00 14.50 219 VAL A N 1
ATOM 1579 C CA . VAL A 1 198 ? 0.033 -37.798 11.355 1.00 14.24 219 VAL A CA 1
ATOM 1580 C C . VAL A 1 198 ? -0.710 -39.153 11.358 1.00 15.43 219 VAL A C 1
ATOM 1581 O O . VAL A 1 198 ? -0.801 -39.852 12.394 1.00 14.42 219 VAL A O 1
ATOM 1585 N N . ASN A 1 199 ? -1.134 -39.613 10.186 1.00 17.71 220 ASN A N 1
ATOM 1586 C CA . ASN A 1 199 ? -1.671 -41.009 10.066 1.00 19.96 220 ASN A CA 1
ATOM 1587 C C . ASN A 1 199 ? -0.839 -42.092 10.733 1.00 20.31 220 ASN A C 1
ATOM 1588 O O . ASN A 1 199 ? -1.407 -42.988 11.340 1.00 19.23 220 ASN A O 1
ATOM 1593 N N . ALA A 1 200 ? 0.507 -42.065 10.618 1.00 19.83 221 ALA A N 1
ATOM 1594 C CA . ALA A 1 200 ? 1.360 -43.101 11.231 1.00 22.30 221 ALA A CA 1
ATOM 1595 C C . ALA A 1 200 ? 1.401 -43.006 12.709 1.00 20.57 221 ALA A C 1
ATOM 1596 O O . ALA A 1 200 ? 1.900 -43.899 13.408 1.00 22.01 221 ALA A O 1
ATOM 1598 N N . LEU A 1 201 ? 0.899 -41.895 13.253 1.00 16.72 222 LEU A N 1
ATOM 1599 C CA . LEU A 1 201 ? 0.933 -41.720 14.693 1.00 16.63 222 LEU A CA 1
ATOM 1600 C C . LEU A 1 201 ? -0.354 -42.221 15.364 1.00 16.97 222 LEU A C 1
ATOM 1601 O O . LEU A 1 201 ? -0.447 -42.229 16.596 1.00 18.96 222 LEU A O 1
ATOM 1606 N N . ARG A 1 202 ? -1.328 -42.661 14.560 1.00 16.48 223 ARG A N 1
ATOM 1607 C CA . ARG A 1 202 ? -2.584 -43.204 15.098 1.00 16.32 223 ARG A CA 1
ATOM 1608 C C . ARG A 1 202 ? -2.380 -44.606 15.680 1.00 15.96 223 ARG A C 1
ATOM 1609 O O . ARG A 1 202 ? -1.409 -45.307 15.384 1.00 16.39 223 ARG A O 1
ATOM 1617 N N . GLY A 1 203 ? -3.320 -45.040 16.484 1.00 15.86 224 GLY A N 1
ATOM 1618 C CA . GLY A 1 203 ? -3.352 -46.429 16.863 1.00 16.00 224 GLY A CA 1
ATOM 1619 C C . GLY A 1 203 ? -2.419 -46.802 17.954 1.00 16.61 224 GLY A C 1
ATOM 1620 O O . GLY A 1 203 ? -1.680 -47.789 17.856 1.00 16.08 224 GLY A O 1
ATOM 1621 N N . LYS A 1 204 ? -2.445 -46.045 19.043 1.00 14.53 225 LYS A N 1
ATOM 1622 C CA . LYS A 1 204 ? -1.584 -46.366 20.206 1.00 15.59 225 LYS A CA 1
ATOM 1623 C C . LYS A 1 204 ? -0.103 -46.476 19.820 1.00 14.66 225 LYS A C 1
ATOM 1624 O O . LYS A 1 204 ? 0.584 -47.467 20.120 1.00 16.75 225 LYS A O 1
ATOM 1630 N N . SER A 1 205 ? 0.371 -45.451 19.132 1.00 13.76 226 SER A N 1
ATOM 1631 C CA . SER A 1 205 ? 1.746 -45.384 18.654 1.00 13.87 226 SER A CA 1
ATOM 1632 C C . SER A 1 205 ? 2.670 -44.486 19.450 1.00 13.01 226 SER A C 1
ATOM 1633 O O . SER A 1 205 ? 3.903 -44.775 19.568 1.00 14.87 226 SER A O 1
ATOM 1636 N N . VAL A 1 206 ? 2.137 -43.379 19.959 1.00 12.83 227 VAL A N 1
ATOM 1637 C CA . VAL A 1 206 ? 2.932 -42.354 20.658 1.00 13.03 227 VAL A CA 1
ATOM 1638 C C . VAL A 1 206 ? 2.197 -41.881 21.874 1.00 12.70 227 VAL A C 1
ATOM 1639 O O . VAL A 1 206 ? 0.978 -42.103 22.018 1.00 11.60 227 VAL A O 1
ATOM 1643 N N . LEU A 1 207 ? 2.910 -41.255 22.801 1.00 11.84 228 LEU A N 1
ATOM 1644 C CA . LEU A 1 207 ? 2.254 -40.648 23.972 1.00 11.71 228 LEU A CA 1
ATOM 1645 C C . LEU A 1 207 ? 1.944 -39.194 23.755 1.00 11.57 228 LEU A C 1
ATOM 1646 O O . LEU A 1 207 ? 0.983 -38.660 24.333 1.00 11.53 228 LEU A O 1
ATOM 1651 N N . GLY A 1 208 ? 2.792 -38.532 22.974 1.00 11.95 229 GLY A N 1
ATOM 1652 C CA . GLY A 1 208 ? 2.617 -37.062 22.803 1.00 11.26 229 GLY A CA 1
ATOM 1653 C C . GLY A 1 208 ? 3.042 -36.674 21.418 1.00 11.87 229 GLY A C 1
ATOM 1654 O O . GLY A 1 208 ? 3.792 -37.383 20.776 1.00 11.79 229 GLY A O 1
ATOM 1655 N N . ILE A 1 209 ? 2.572 -35.507 21.011 1.00 11.89 230 ILE A N 1
ATOM 1656 C CA . ILE A 1 209 ? 2.896 -34.941 19.731 1.00 11.03 230 ILE A CA 1
ATOM 1657 C C . ILE A 1 209 ? 3.101 -33.464 19.890 1.00 10.50 230 ILE A C 1
ATOM 1658 O O . ILE A 1 209 ? 2.221 -32.758 20.439 1.00 10.61 230 ILE A O 1
ATOM 1663 N N . TYR A 1 210 ? 4.266 -32.989 19.475 1.00 9.42 231 TYR A N 1
ATOM 1664 C CA . TYR A 1 210 ? 4.584 -31.530 19.479 1.00 9.59 231 TYR A CA 1
ATOM 1665 C C . TYR A 1 210 ? 4.447 -31.016 18.017 1.00 9.93 231 TYR A C 1
ATOM 1666 O O . TYR A 1 210 ? 5.077 -31.527 17.076 1.00 10.30 231 TYR A O 1
ATOM 1675 N N . LEU A 1 211 ? 3.563 -30.033 17.847 1.00 10.27 232 LEU A N 1
ATOM 1676 C CA . LEU A 1 211 ? 3.257 -29.362 16.598 1.00 10.27 232 LEU A CA 1
ATOM 1677 C C . LEU A 1 211 ? 4.011 -28.039 16.496 1.00 11.23 232 LEU A C 1
ATOM 1678 O O . LEU A 1 211 ? 3.720 -27.136 17.257 1.00 12.19 232 LEU A O 1
ATOM 1683 N N . SER A 1 212 ? 5.069 -27.971 15.685 1.00 10.30 233 SER A N 1
ATOM 1684 C CA . SER A 1 212 ? 5.976 -26.815 15.646 1.00 10.50 233 SER A CA 1
ATOM 1685 C C . SER A 1 212 ? 5.424 -25.545 15.025 1.00 9.89 233 SER A C 1
ATOM 1686 O O . SER A 1 212 ? 6.075 -24.512 15.153 1.00 10.71 233 SER A O 1
ATOM 1689 N N . ASN A 1 213 ? 4.274 -25.597 14.348 1.00 10.07 234 ASN A N 1
ATOM 1690 C CA . ASN A 1 213 ? 3.682 -24.391 13.821 1.00 10.22 234 ASN A CA 1
ATOM 1691 C C . ASN A 1 213 ? 2.205 -24.589 13.538 1.00 10.69 234 ASN A C 1
ATOM 1692 O O . ASN A 1 213 ? 1.662 -25.668 13.749 1.00 9.59 234 ASN A O 1
ATOM 1697 N N . GLU A 1 214 ? 1.551 -23.517 13.112 1.00 11.39 235 GLU A N 1
ATOM 1698 C CA . GLU A 1 214 ? 0.137 -23.587 12.798 1.00 12.67 235 GLU A CA 1
ATOM 1699 C C . GLU A 1 214 ? -0.225 -24.587 11.676 1.00 11.99 235 GLU A C 1
ATOM 1700 O O . GLU A 1 214 ? -1.229 -25.289 11.730 1.00 12.91 235 GLU A O 1
ATOM 1706 N N . ALA A 1 215 ? 0.624 -24.692 10.653 1.00 11.62 236 ALA A N 1
ATOM 1707 C CA . ALA A 1 215 ? 0.380 -25.609 9.564 1.00 10.70 236 ALA A CA 1
ATOM 1708 C C . ALA A 1 215 ? 0.416 -27.025 10.099 1.00 10.50 236 ALA A C 1
ATOM 1709 O O . ALA A 1 215 ? -0.388 -27.835 9.717 1.00 9.69 236 ALA A O 1
ATOM 1719 N N . ALA A 1 217 ? -0.389 -27.944 13.115 1.00 10.85 238 ALA A N 1
ATOM 1720 C CA . ALA A 1 217 ? -1.649 -28.111 13.860 1.00 11.13 238 ALA A CA 1
ATOM 1721 C C . ALA A 1 217 ? -2.826 -28.346 12.917 1.00 12.29 238 ALA A C 1
ATOM 1722 O O . ALA A 1 217 ? -3.628 -29.251 13.148 1.00 11.75 238 ALA A O 1
ATOM 1724 N N . ARG A 1 218 ? -2.903 -27.592 11.827 1.00 12.70 239 ARG A N 1
ATOM 1725 C CA . ARG A 1 218 ? -3.994 -27.853 10.844 1.00 14.77 239 ARG A CA 1
ATOM 1726 C C . ARG A 1 218 ? -3.954 -29.263 10.293 1.00 13.63 239 ARG A C 1
ATOM 1727 O O . ARG A 1 218 ? -4.974 -29.895 10.196 1.00 14.27 239 ARG A O 1
ATOM 1735 N N . GLY A 1 219 ? -2.788 -29.753 9.872 1.00 13.37 240 GLY A N 1
ATOM 1736 C CA . GLY A 1 219 ? -2.637 -31.094 9.379 1.00 11.71 240 GLY A CA 1
ATOM 1737 C C . GLY A 1 219 ? -3.001 -32.116 10.396 1.00 11.58 240 GLY A C 1
ATOM 1738 O O . GLY A 1 219 ? -3.651 -33.124 10.118 1.00 11.35 240 GLY A O 1
ATOM 1739 N N . PHE A 1 220 ? -2.592 -31.872 11.655 1.00 11.12 241 PHE A N 1
ATOM 1740 C CA . PHE A 1 220 ? -2.978 -32.785 12.718 1.00 11.48 241 PHE A CA 1
ATOM 1741 C C . PHE A 1 220 ? -4.511 -32.875 12.885 1.00 11.02 241 PHE A C 1
ATOM 1742 O O . PHE A 1 220 ? -5.043 -33.996 13.111 1.00 10.42 241 PHE A O 1
ATOM 1750 N N . LEU A 1 221 ? -5.180 -31.731 12.710 1.00 10.08 242 LEU A N 1
ATOM 1751 C CA . LEU A 1 221 ? -6.612 -31.635 12.885 1.00 10.81 242 LEU A CA 1
ATOM 1752 C C . LEU A 1 221 ? -7.428 -32.195 11.732 1.00 11.38 242 LEU A C 1
ATOM 1753 O O . LEU A 1 221 ? -8.638 -32.325 11.852 1.00 12.14 242 LEU A O 1
ATOM 1758 N N . VAL A 1 222 ? -6.772 -32.525 10.621 1.00 10.97 243 VAL A N 1
ATOM 1759 C CA . VAL A 1 222 ? -7.385 -33.355 9.563 1.00 11.71 243 VAL A CA 1
ATOM 1760 C C . VAL A 1 222 ? -7.662 -34.739 10.096 1.00 11.54 243 VAL A C 1
ATOM 1761 O O . VAL A 1 222 ? -8.686 -35.357 9.721 1.00 11.29 243 VAL A O 1
ATOM 1765 N N . VAL A 1 223 ? -6.780 -35.231 10.984 1.00 11.21 244 VAL A N 1
ATOM 1766 C CA . VAL A 1 223 ? -6.809 -36.640 11.418 1.00 12.44 244 VAL A CA 1
ATOM 1767 C C . VAL A 1 223 ? -7.484 -36.829 12.789 1.00 13.09 244 VAL A C 1
ATOM 1768 O O . VAL A 1 223 ? -8.234 -37.819 13.011 1.00 13.28 244 VAL A O 1
ATOM 1772 N N . TYR A 1 224 ? -7.179 -35.914 13.685 1.00 12.58 245 TYR A N 1
ATOM 1773 C CA . TYR A 1 224 ? -7.742 -35.954 15.073 1.00 12.30 245 TYR A CA 1
ATOM 1774 C C . TYR A 1 224 ? -8.761 -34.835 15.257 1.00 13.55 245 TYR A C 1
ATOM 1775 O O . TYR A 1 224 ? -8.445 -33.651 15.034 1.00 14.01 245 TYR A O 1
ATOM 1784 N N . LYS A 1 225 ? -9.973 -35.188 15.628 1.00 14.69 246 LYS A N 1
ATOM 1785 C CA . LYS A 1 225 ? -11.069 -34.277 15.530 1.00 16.62 246 LYS A CA 1
ATOM 1786 C C . LYS A 1 225 ? -11.922 -34.231 16.766 1.00 15.80 246 LYS A C 1
ATOM 1787 O O . LYS A 1 225 ? -12.852 -33.444 16.818 1.00 17.00 246 LYS A O 1
ATOM 1793 N N . SER A 1 226 ? -11.582 -35.016 17.781 1.00 15.74 247 SER A N 1
ATOM 1794 C CA . SER A 1 226 ? -12.399 -35.053 18.993 1.00 15.11 247 SER A CA 1
ATOM 1795 C C . SER A 1 226 ? -11.525 -35.330 20.204 1.00 14.84 247 SER A C 1
ATOM 1796 O O . SER A 1 226 ? -10.452 -35.932 20.056 1.00 13.11 247 SER A O 1
ATOM 1799 N N . ALA A 1 227 ? -12.003 -34.894 21.375 1.00 14.70 248 ALA A N 1
ATOM 1800 C CA . ALA A 1 227 ? -11.413 -35.285 22.662 1.00 14.81 248 ALA A CA 1
ATOM 1801 C C . ALA A 1 227 ? -12.489 -35.901 23.577 1.00 14.80 248 ALA A C 1
ATOM 1802 O O . ALA A 1 227 ? -12.372 -35.878 24.821 1.00 15.39 248 ALA A O 1
ATOM 1804 N N . GLU A 1 228 ? -13.437 -36.545 22.936 1.00 16.12 249 GLU A N 1
ATOM 1805 C CA . GLU A 1 228 ? -14.458 -37.365 23.612 1.00 16.21 249 GLU A CA 1
ATOM 1806 C C . GLU A 1 228 ? -14.224 -38.859 23.545 1.00 16.62 249 GLU A C 1
ATOM 1807 O O . GLU A 1 228 ? -13.893 -39.422 22.506 1.00 15.88 249 GLU A O 1
ATOM 1813 N N . ALA A 1 229 ? -14.420 -39.551 24.674 1.00 17.68 250 ALA A N 1
ATOM 1814 C CA . ALA A 1 229 ? -14.289 -40.984 24.680 1.00 19.08 250 ALA A CA 1
ATOM 1815 C C . ALA A 1 229 ? -15.294 -41.620 23.757 1.00 21.01 250 ALA A C 1
ATOM 1816 O O . ALA A 1 229 ? -16.474 -41.234 23.751 1.00 21.67 250 ALA A O 1
ATOM 1818 N N . GLY A 1 230 ? -14.808 -42.560 22.954 1.00 21.11 251 GLY A N 1
ATOM 1819 C CA . GLY A 1 230 ? -15.656 -43.351 22.050 1.00 24.33 251 GLY A CA 1
ATOM 1820 C C . GLY A 1 230 ? -15.982 -42.644 20.753 1.00 24.43 251 GLY A C 1
ATOM 1821 O O . GLY A 1 230 ? -16.604 -43.231 19.857 1.00 27.59 251 GLY A O 1
ATOM 1822 N N . ALA A 1 231 ? -15.593 -41.386 20.616 1.00 23.59 252 ALA A N 1
ATOM 1823 C CA . ALA A 1 231 ? -15.925 -40.623 19.396 1.00 21.76 252 ALA A CA 1
ATOM 1824 C C . ALA A 1 231 ? -14.995 -40.926 18.228 1.00 20.82 252 ALA A C 1
ATOM 1825 O O . ALA A 1 231 ? -13.869 -41.344 18.425 1.00 22.74 252 ALA A O 1
ATOM 1827 N N . ALA A 1 232 ? -15.484 -40.714 17.014 1.00 21.92 253 ALA A N 1
ATOM 1828 C CA . ALA A 1 232 ? -14.656 -40.925 15.833 1.00 21.25 253 ALA A CA 1
ATOM 1829 C C . ALA A 1 232 ? -13.450 -40.021 15.913 1.00 19.65 253 ALA A C 1
ATOM 1830 O O . ALA A 1 232 ? -13.578 -38.857 16.321 1.00 21.03 253 ALA A O 1
ATOM 1832 N N . ASN A 1 233 ? -12.275 -40.546 15.521 1.00 18.98 254 ASN A N 1
ATOM 1833 C CA A ASN A 1 233 ? -11.095 -39.707 15.359 0.50 17.28 254 ASN A CA 1
ATOM 1834 C CA B ASN A 1 233 ? -11.111 -39.700 15.344 0.50 18.38 254 ASN A CA 1
ATOM 1835 C C . ASN A 1 233 ? -10.725 -38.968 16.627 1.00 16.12 254 ASN A C 1
ATOM 1836 O O . ASN A 1 233 ? -10.294 -37.823 16.596 1.00 15.16 254 ASN A O 1
ATOM 1845 N N . THR A 1 234 ? -10.865 -39.644 17.752 1.00 15.22 255 THR A N 1
ATOM 1846 C CA . THR A 1 234 ? -10.577 -39.044 19.059 1.00 14.25 255 THR A CA 1
ATOM 1847 C C . THR A 1 234 ? -9.142 -39.255 19.572 1.00 13.42 255 THR A C 1
ATOM 1848 O O . THR A 1 234 ? -8.491 -40.283 19.301 1.00 13.56 255 THR A O 1
ATOM 1852 N N . ILE A 1 235 ? -8.669 -38.297 20.338 1.00 12.42 256 ILE A N 1
ATOM 1853 C CA . ILE A 1 235 ? -7.388 -38.485 21.073 1.00 12.34 256 ILE A CA 1
ATOM 1854 C C . ILE A 1 235 ? -7.539 -39.385 22.289 1.00 12.94 256 ILE A C 1
ATOM 1855 O O . ILE A 1 235 ? -6.534 -39.866 22.833 1.00 13.24 256 ILE A O 1
ATOM 1860 N N . VAL A 1 236 ? -8.779 -39.667 22.679 1.00 13.77 257 VAL A N 1
ATOM 1861 C CA . VAL A 1 236 ? -9.046 -40.366 23.929 1.00 14.39 257 VAL A CA 1
ATOM 1862 C C . VAL A 1 236 ? -8.782 -41.848 23.739 1.00 14.29 257 VAL A C 1
ATOM 1863 O O . VAL A 1 236 ? -9.313 -42.471 22.841 1.00 14.99 257 VAL A O 1
ATOM 1867 N N . GLY A 1 237 ? -7.904 -42.396 24.560 1.00 15.46 258 GLY A N 1
ATOM 1868 C CA . GLY A 1 237 ? -7.556 -43.792 24.495 1.00 17.22 258 GLY A CA 1
ATOM 1869 C C . GLY A 1 237 ? -6.612 -44.163 23.368 1.00 16.82 258 GLY A C 1
ATOM 1870 O O . GLY A 1 237 ? -6.348 -45.348 23.176 1.00 18.63 258 GLY A O 1
ATOM 1871 N N . ASP A 1 238 ? -6.080 -43.175 22.637 1.00 15.36 259 ASP A N 1
ATOM 1872 C CA . ASP A 1 238 ? -5.270 -43.480 21.450 1.00 14.41 259 ASP A CA 1
ATOM 1873 C C . ASP A 1 238 ? -3.792 -43.328 21.640 1.00 14.05 259 ASP A C 1
ATOM 1874 O O . ASP A 1 238 ? -3.041 -43.492 20.690 1.00 13.90 259 ASP A O 1
ATOM 1879 N N . ALA A 1 239 ? -3.364 -43.091 22.863 1.00 12.52 260 ALA A N 1
ATOM 1880 C CA . ALA A 1 239 ? -1.935 -43.046 23.172 1.00 12.89 260 ALA A CA 1
ATOM 1881 C C . ALA A 1 239 ? -1.362 -44.429 23.305 1.00 12.81 260 ALA A C 1
ATOM 1882 O O . ALA A 1 239 ? -2.075 -45.407 23.488 1.00 13.11 260 ALA A O 1
ATOM 1884 N N . GLN A 1 240 ? -0.045 -44.502 23.200 1.00 12.11 261 GLN A N 1
ATOM 1885 C CA . GLN A 1 240 ? 0.716 -45.702 23.231 1.00 13.12 261 GLN A CA 1
ATOM 1886 C C . GLN A 1 240 ? 0.438 -46.617 24.450 1.00 14.34 261 GLN A C 1
ATOM 1887 O O . GLN A 1 240 ? 0.461 -47.850 24.326 1.00 16.21 261 GLN A O 1
ATOM 1893 N N . ASP A 1 241 ? 0.151 -46.005 25.601 1.00 14.42 262 ASP A N 1
ATOM 1894 C CA . ASP A 1 241 ? -0.224 -46.684 26.834 1.00 15.02 262 ASP A CA 1
ATOM 1895 C C . ASP A 1 241 ? -1.747 -46.847 27.029 1.00 14.60 262 ASP A C 1
ATOM 1896 O O . ASP A 1 241 ? -2.182 -47.227 28.112 1.00 15.73 262 ASP A O 1
ATOM 1901 N N . GLY A 1 242 ? -2.531 -46.612 25.974 1.00 14.50 263 GLY A N 1
ATOM 1902 C CA . GLY A 1 242 ? -3.999 -46.555 26.069 1.00 14.83 263 GLY A CA 1
ATOM 1903 C C . GLY A 1 242 ? -4.651 -45.402 26.788 1.00 15.30 263 GLY A C 1
ATOM 1904 O O . GLY A 1 242 ? -5.886 -45.371 26.964 1.00 15.44 263 GLY A O 1
ATOM 1905 N N . GLY A 1 243 ? -3.849 -44.440 27.243 1.00 15.18 264 GLY A N 1
ATOM 1906 C CA . GLY A 1 243 ? -4.387 -43.174 27.733 1.00 15.13 264 GLY A CA 1
ATOM 1907 C C . GLY A 1 243 ? -4.632 -42.223 26.578 1.00 14.57 264 GLY A C 1
ATOM 1908 O O . GLY A 1 243 ? -4.790 -42.663 25.414 1.00 13.69 264 GLY A O 1
ATOM 1909 N N . ASP A 1 244 ? -4.707 -40.947 26.924 1.00 15.11 265 ASP A N 1
ATOM 1910 C CA . ASP A 1 244 ? -5.011 -39.907 25.936 1.00 15.02 265 ASP A CA 1
ATOM 1911 C C . ASP A 1 244 ? -3.729 -39.289 25.386 1.00 13.09 265 ASP A C 1
ATOM 1912 O O . ASP A 1 244 ? -2.771 -39.121 26.089 1.00 13.42 265 ASP A O 1
ATOM 1917 N N . LEU A 1 245 ? -3.752 -38.964 24.097 1.00 12.14 266 LEU A N 1
ATOM 1918 C CA . LEU A 1 245 ? -2.632 -38.267 23.501 1.00 11.44 266 LEU A CA 1
ATOM 1919 C C . LEU A 1 245 ? -2.473 -36.880 24.086 1.00 11.16 266 LEU A C 1
ATOM 1920 O O . LEU A 1 245 ? -3.483 -36.206 24.296 1.00 12.58 266 LEU A O 1
ATOM 1925 N N . VAL A 1 246 ? -1.237 -36.517 24.373 1.00 10.55 267 VAL A N 1
ATOM 1926 C CA . VAL A 1 246 ? -0.863 -35.170 24.819 1.00 10.44 267 VAL A CA 1
ATOM 1927 C C . VAL A 1 246 ? -0.266 -34.424 23.650 1.00 10.50 267 VAL A C 1
ATOM 1928 O O . VAL A 1 246 ? 0.817 -34.738 23.212 1.00 10.41 267 VAL A O 1
ATOM 1932 N N . VAL A 1 247 ? -1.023 -33.465 23.163 1.00 10.43 268 VAL A N 1
ATOM 1933 C CA . VAL A 1 247 ? -0.657 -32.735 21.958 1.00 9.73 268 VAL A CA 1
ATOM 1934 C C . VAL A 1 247 ? -0.494 -31.253 22.303 1.00 9.69 268 VAL A C 1
ATOM 1935 O O . VAL A 1 247 ? -1.358 -30.678 22.964 1.00 10.35 268 VAL A O 1
ATOM 1947 N N . GLY A 1 249 ? 1.149 -27.291 20.774 1.00 10.68 270 GLY A N 1
ATOM 1948 C CA . GLY A 1 249 ? 1.517 -26.570 19.574 1.00 11.48 270 GLY A CA 1
ATOM 1949 C C . GLY A 1 249 ? 2.268 -25.277 19.756 1.00 11.11 270 GLY A C 1
ATOM 1950 O O . GLY A 1 249 ? 2.834 -24.977 20.779 1.00 10.59 270 GLY A O 1
ATOM 1951 N N . PHE A 1 250 ? 2.204 -24.487 18.721 1.00 10.68 271 PHE A N 1
ATOM 1952 C CA . PHE A 1 250 ? 2.970 -23.258 18.573 1.00 12.36 271 PHE A CA 1
ATOM 1953 C C . PHE A 1 250 ? 2.138 -22.311 17.681 1.00 12.20 271 PHE A C 1
ATOM 1954 O O . PHE A 1 250 ? 1.434 -22.732 16.706 1.00 12.99 271 PHE A O 1
ATOM 1962 N N . ASP A 1 251 ? 2.175 -21.025 18.022 1.00 12.19 272 ASP A N 1
ATOM 1963 C CA . ASP A 1 251 ? 1.375 -19.997 17.376 1.00 11.96 272 ASP A CA 1
ATOM 1964 C C . ASP A 1 251 ? -0.129 -20.212 17.623 1.00 11.96 272 ASP A C 1
ATOM 1965 O O . ASP A 1 251 ? -0.453 -20.765 18.667 1.00 12.42 272 ASP A O 1
ATOM 1970 N N . SER A 1 252 ? -1.031 -19.706 16.773 1.00 12.14 273 SER A N 1
ATOM 1971 C CA . SER A 1 252 ? -2.478 -19.809 17.050 1.00 12.71 273 SER A CA 1
ATOM 1972 C C . SER A 1 252 ? -3.239 -20.011 15.748 1.00 13.90 273 SER A C 1
ATOM 1973 O O . SER A 1 252 ? -3.042 -21.069 15.162 1.00 13.91 273 SER A O 1
ATOM 1976 N N . GLY A 1 253 ? -4.089 -19.074 15.330 1.00 13.43 274 GLY A N 1
ATOM 1977 C CA . GLY A 1 253 ? -5.039 -19.353 14.277 1.00 14.06 274 GLY A CA 1
ATOM 1978 C C . GLY A 1 253 ? -6.281 -20.036 14.763 1.00 13.91 274 GLY A C 1
ATOM 1979 O O . GLY A 1 253 ? -6.217 -20.820 15.736 1.00 12.18 274 GLY A O 1
ATOM 1980 N N . LYS A 1 254 ? -7.421 -19.786 14.113 1.00 14.68 275 LYS A N 1
ATOM 1981 C CA A LYS A 1 254 ? -8.679 -20.310 14.631 0.70 16.03 275 LYS A CA 1
ATOM 1982 C CA B LYS A 1 254 ? -8.686 -20.300 14.632 0.30 14.89 275 LYS A CA 1
ATOM 1983 C C . LYS A 1 254 ? -8.737 -21.814 14.832 1.00 15.11 275 LYS A C 1
ATOM 1984 O O . LYS A 1 254 ? -9.230 -22.271 15.840 1.00 15.99 275 LYS A O 1
ATOM 1995 N N . PRO A 1 255 ? -8.269 -22.617 13.831 1.00 15.88 276 PRO A N 1
ATOM 1996 C CA . PRO A 1 255 ? -8.410 -24.075 14.094 1.00 15.80 276 PRO A CA 1
ATOM 1997 C C . PRO A 1 255 ? -7.686 -24.538 15.360 1.00 13.93 276 PRO A C 1
ATOM 1998 O O . PRO A 1 255 ? -8.223 -25.346 16.110 1.00 15.40 276 PRO A O 1
ATOM 2002 N N . GLN A 1 256 ? -6.477 -24.037 15.553 1.00 13.38 277 GLN A N 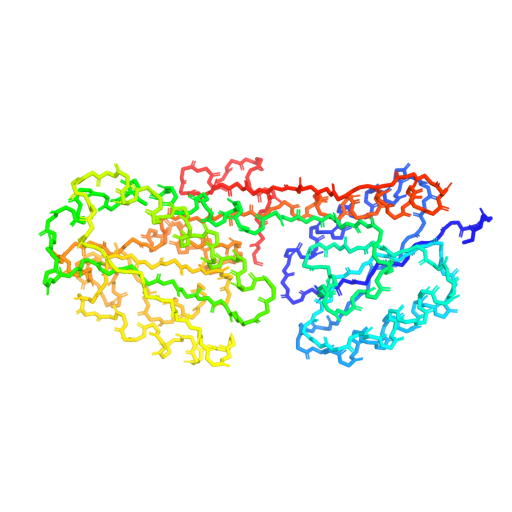1
ATOM 2003 C CA . GLN A 1 256 ? -5.717 -24.337 16.749 1.00 12.76 277 GLN A CA 1
ATOM 2004 C C . GLN A 1 256 ? -6.404 -23.848 18.022 1.00 12.45 277 GLN A C 1
ATOM 2005 O O . GLN A 1 256 ? -6.341 -24.534 19.055 1.00 11.78 277 GLN A O 1
ATOM 2011 N N . LEU A 1 257 ? -6.935 -22.627 18.001 1.00 12.70 278 LEU A N 1
ATOM 2012 C CA . LEU A 1 257 ? -7.603 -22.070 19.190 1.00 12.80 278 LEU A CA 1
ATOM 2013 C C . LEU A 1 257 ? -8.795 -22.913 19.525 1.00 13.19 278 LEU A C 1
ATOM 2014 O O . LEU A 1 257 ? -9.047 -23.268 20.672 1.00 12.27 278 LEU A O 1
ATOM 2019 N N . ASP A 1 258 ? -9.607 -23.249 18.522 1.00 12.89 279 ASP A N 1
ATOM 2020 C CA . ASP A 1 258 ? -10.771 -24.095 18.796 1.00 14.14 279 ASP A CA 1
ATOM 2021 C C . ASP A 1 258 ? -10.352 -25.473 19.342 1.00 12.82 279 ASP A C 1
ATOM 2022 O O . ASP A 1 258 ? -11.038 -26.011 20.226 1.00 13.37 279 ASP A O 1
ATOM 2027 N N . ALA A 1 259 ? -9.267 -26.049 18.790 1.00 11.62 280 ALA A N 1
ATOM 2028 C CA . ALA A 1 259 ? -8.771 -27.358 19.289 1.00 11.46 280 ALA A CA 1
ATOM 2029 C C . ALA A 1 259 ? -8.365 -27.261 20.748 1.00 11.39 280 ALA A C 1
ATOM 2030 O O . ALA A 1 259 ? -8.509 -28.219 21.499 1.00 11.39 280 ALA A O 1
ATOM 2032 N N . ILE A 1 260 ? -7.741 -26.154 21.128 1.00 11.25 281 ILE A N 1
ATOM 2033 C CA . ILE A 1 260 ? -7.413 -25.936 22.591 1.00 11.42 281 ILE A CA 1
ATOM 2034 C C . ILE A 1 260 ? -8.711 -25.795 23.406 1.00 13.41 281 ILE A C 1
ATOM 2035 O O . ILE A 1 260 ? -8.854 -26.433 24.408 1.00 12.81 281 ILE A O 1
ATOM 2040 N N . ARG A 1 261 ? -9.681 -25.005 22.930 1.00 13.44 282 ARG A N 1
ATOM 2041 C CA . ARG A 1 261 ? -10.962 -24.897 23.644 1.00 15.38 282 ARG A CA 1
ATOM 2042 C C . ARG A 1 261 ? -11.710 -26.233 23.793 1.00 16.07 282 ARG A C 1
ATOM 2043 O O . ARG A 1 261 ? -12.332 -26.502 24.832 1.00 17.75 282 ARG A O 1
ATOM 2051 N N . ASN A 1 262 ? -11.622 -27.090 22.777 1.00 15.23 283 ASN A N 1
ATOM 2052 C CA . ASN A 1 262 ? -12.288 -28.375 22.743 1.00 16.14 283 ASN A CA 1
ATOM 2053 C C . ASN A 1 262 ? -11.493 -29.508 23.379 1.00 15.75 283 ASN A C 1
ATOM 2054 O O . ASN A 1 262 ? -11.949 -30.658 23.313 1.00 16.30 283 ASN A O 1
ATOM 2059 N N . GLY A 1 263 ? -10.276 -29.239 23.894 1.00 12.49 284 GLY A N 1
ATOM 2060 C CA . GLY A 1 263 ? -9.504 -30.233 24.592 1.00 13.01 284 GLY A CA 1
ATOM 2061 C C . GLY A 1 263 ? -8.684 -31.224 23.778 1.00 12.29 284 GLY A C 1
ATOM 2062 O O . GLY A 1 263 ? -8.146 -32.191 24.319 1.00 12.38 284 GLY A O 1
ATOM 2063 N N . ILE A 1 264 ? -8.612 -31.006 22.446 1.00 13.05 285 ILE A N 1
ATOM 2064 C CA . ILE A 1 264 ? -7.813 -31.819 21.557 1.00 12.31 285 ILE A CA 1
ATOM 2065 C C . ILE A 1 264 ? -6.301 -31.485 21.686 1.00 11.81 285 ILE A C 1
ATOM 2066 O O . ILE A 1 264 ? -5.480 -32.359 21.679 1.00 11.83 285 ILE A O 1
ATOM 2071 N N . ILE A 1 265 ? -6.004 -30.203 21.866 1.00 11.61 286 ILE A N 1
ATOM 2072 C CA . ILE A 1 265 ? -4.635 -29.735 22.034 1.00 11.02 286 ILE A CA 1
ATOM 2073 C C . ILE A 1 265 ? -4.575 -29.167 23.441 1.00 11.48 286 ILE A C 1
ATOM 2074 O O . ILE A 1 265 ? -5.443 -28.362 23.818 1.00 12.07 286 ILE A O 1
ATOM 2079 N N . GLN A 1 266 ? -3.591 -29.597 24.235 1.00 12.74 287 GLN A N 1
ATOM 2080 C CA A GLN A 1 266 ? -3.530 -29.221 25.646 0.70 13.26 287 GLN A CA 1
ATOM 2081 C CA B GLN A 1 266 ? -3.524 -29.236 25.656 0.30 12.98 287 GLN A CA 1
ATOM 2082 C C . GLN A 1 266 ? -3.112 -27.777 25.822 1.00 13.26 287 GLN A C 1
ATOM 2083 O O . GLN A 1 266 ? -3.527 -27.126 26.773 1.00 15.46 287 GLN A O 1
ATOM 2094 N N . GLY A 1 267 ? -2.307 -27.251 24.909 1.00 11.50 288 GLY A N 1
ATOM 2095 C CA . GLY A 1 267 ? -1.803 -25.890 25.063 1.00 10.86 288 GLY A CA 1
ATOM 2096 C C . GLY A 1 267 ? -0.796 -25.664 23.958 1.00 9.94 288 GLY A C 1
ATOM 2097 O O . GLY A 1 267 ? -0.351 -26.652 23.312 1.00 9.18 288 GLY A O 1
ATOM 2098 N N . SER A 1 268 ? -0.413 -24.422 23.812 1.00 9.80 289 SER A N 1
ATOM 2099 C CA . SER A 1 268 ? 0.578 -24.004 22.830 1.00 10.05 289 SER A CA 1
ATOM 2100 C C . SER A 1 268 ? 1.334 -22.806 23.290 1.00 10.54 289 SER A C 1
ATOM 2101 O O . SER A 1 268 ? 0.979 -22.143 24.288 1.00 9.97 289 SER A O 1
ATOM 2104 N N . VAL A 1 269 ? 2.423 -22.487 22.609 1.00 10.82 290 VAL A N 1
ATOM 2105 C CA . VAL A 1 269 ? 3.122 -21.224 22.897 1.00 11.59 290 VAL A CA 1
ATOM 2106 C C . VAL A 1 269 ? 2.815 -20.191 21.856 1.00 11.64 290 VAL A C 1
ATOM 2107 O O . VAL A 1 269 ? 2.685 -20.534 20.683 1.00 12.49 290 VAL A O 1
ATOM 2111 N N . THR A 1 270 ? 2.638 -18.946 22.291 1.00 12.04 291 THR A N 1
ATOM 2112 C CA . THR A 1 270 ? 2.349 -17.842 21.346 1.00 11.42 291 THR A CA 1
ATOM 2113 C C . THR A 1 270 ? 3.485 -16.868 21.356 1.00 11.28 291 THR A C 1
ATOM 2114 O O . THR A 1 270 ? 4.143 -16.627 22.363 1.00 10.69 291 THR A O 1
ATOM 2118 N N . GLN A 1 271 ? 3.721 -16.289 20.208 1.00 10.08 292 GLN A N 1
ATOM 2119 C CA . GLN A 1 271 ? 4.625 -15.161 20.107 1.00 10.98 292 GLN A CA 1
ATOM 2120 C C . GLN A 1 271 ? 3.929 -13.852 20.482 1.00 10.99 292 GLN A C 1
ATOM 2121 O O . GLN A 1 271 ? 2.800 -13.856 20.889 1.00 12.28 292 GLN A O 1
ATOM 2127 N N . ASP A 1 272 ? 4.638 -12.723 20.362 1.00 11.67 293 ASP A N 1
ATOM 2128 C CA . ASP A 1 272 ? 4.075 -11.373 20.693 1.00 12.38 293 ASP A CA 1
ATOM 2129 C C . ASP A 1 272 ? 4.210 -10.513 19.422 1.00 11.64 293 ASP A C 1
ATOM 2130 O O . ASP A 1 272 ? 5.185 -9.744 19.277 1.00 11.60 293 ASP A O 1
ATOM 2135 N N . PRO A 1 273 ? 3.291 -10.722 18.461 1.00 11.04 294 PRO A N 1
ATOM 2136 C CA . PRO A 1 273 ? 3.423 -10.046 17.156 1.00 11.42 294 PRO A CA 1
ATOM 2137 C C . PRO A 1 273 ? 3.464 -8.526 17.240 1.00 11.55 294 PRO A C 1
ATOM 2138 O O . PRO A 1 273 ? 4.274 -7.885 16.538 1.00 10.99 294 PRO A O 1
ATOM 2142 N N . TYR A 1 274 ? 2.680 -7.913 18.129 1.00 11.99 295 TYR A N 1
ATOM 2143 C CA . TYR A 1 274 ? 2.757 -6.481 18.245 1.00 11.70 295 TYR A CA 1
ATOM 2144 C C . TYR A 1 274 ? 4.156 -5.980 18.593 1.00 11.41 295 TYR A C 1
ATOM 2145 O O . TYR A 1 274 ? 4.672 -5.020 18.016 1.00 12.01 295 TYR A O 1
ATOM 2154 N N . SER A 1 275 ? 4.771 -6.622 19.568 1.00 11.68 296 SER A N 1
ATOM 2155 C CA A SER A 1 275 ? 6.126 -6.294 19.960 0.60 11.82 296 SER A CA 1
ATOM 2156 C CA B SER A 1 275 ? 6.124 -6.286 19.964 0.40 11.86 296 SER A CA 1
ATOM 2157 C C . SER A 1 275 ? 7.144 -6.537 18.882 1.00 11.65 296 SER A C 1
ATOM 2158 O O . SER A 1 275 ? 8.086 -5.769 18.744 1.00 11.40 296 SER A O 1
ATOM 2163 N N . ILE A 1 276 ? 6.956 -7.609 18.116 1.00 11.29 297 ILE A N 1
ATOM 2164 C CA . ILE A 1 276 ? 7.831 -7.877 16.972 1.00 10.75 297 ILE A CA 1
ATOM 2165 C C . ILE A 1 276 ? 7.790 -6.692 16.044 1.00 10.60 297 ILE A C 1
ATOM 2166 O O . ILE A 1 276 ? 8.814 -6.179 15.635 1.00 10.80 297 ILE A O 1
ATOM 2171 N N . GLY A 1 277 ? 6.628 -6.227 15.707 1.00 10.10 298 GLY A N 1
ATOM 2172 C CA . GLY A 1 277 ? 6.552 -5.083 14.800 1.00 10.15 298 GLY A CA 1
ATOM 2173 C C . GLY A 1 277 ? 7.038 -3.790 15.414 1.00 10.61 298 GLY A C 1
ATOM 2174 O O . GLY A 1 277 ? 7.745 -3.017 14.783 1.00 11.48 298 GLY A O 1
ATOM 2175 N N . PHE A 1 278 ? 6.694 -3.542 16.657 1.00 10.81 299 PHE A N 1
ATOM 2176 C CA . PHE A 1 278 ? 7.091 -2.308 17.311 1.00 11.62 299 PHE A CA 1
ATOM 2177 C C . PHE A 1 278 ? 8.631 -2.243 17.411 1.00 11.86 299 PHE A C 1
ATOM 2178 O O . PHE A 1 278 ? 9.264 -1.201 17.111 1.00 11.27 299 PHE A O 1
ATOM 2186 N N . GLN A 1 279 ? 9.213 -3.359 17.830 1.00 12.09 300 GLN A N 1
ATOM 2187 C CA . GLN A 1 279 ? 10.676 -3.431 18.043 1.00 13.14 300 GLN A CA 1
ATOM 2188 C C . GLN A 1 279 ? 11.435 -3.397 16.727 1.00 11.72 300 GLN A C 1
ATOM 2189 O O . GLN A 1 279 ? 12.513 -2.791 16.657 1.00 13.05 300 GLN A O 1
ATOM 2195 N N . ALA A 1 280 ? 10.887 -3.993 15.675 1.00 11.40 301 ALA A N 1
ATOM 2196 C CA . ALA A 1 280 ? 11.486 -3.908 14.326 1.00 11.56 301 ALA A CA 1
ATOM 2197 C C . ALA A 1 280 ? 11.662 -2.474 13.901 1.00 11.63 301 ALA A C 1
ATOM 2198 O O . ALA A 1 280 ? 12.745 -2.097 13.479 1.00 11.85 301 ALA A O 1
ATOM 2200 N N . VAL A 1 281 ? 10.585 -1.667 13.979 1.00 11.24 302 VAL A N 1
ATOM 2201 C CA . VAL A 1 281 ? 10.658 -0.292 13.548 1.00 11.26 302 VAL A CA 1
ATOM 2202 C C . VAL A 1 281 ? 11.557 0.480 14.488 1.00 11.89 302 VAL A C 1
ATOM 2203 O O . VAL A 1 281 ? 12.257 1.371 13.999 1.00 12.86 302 VAL A O 1
ATOM 2207 N N . THR A 1 282 ? 11.466 0.254 15.803 1.00 11.59 303 THR A N 1
ATOM 2208 C CA . THR A 1 282 ? 12.379 0.900 16.719 1.00 12.21 303 THR A CA 1
ATOM 2209 C C . THR A 1 282 ? 13.846 0.691 16.367 1.00 11.31 303 THR A C 1
ATOM 2210 O O . THR A 1 282 ? 14.603 1.633 16.372 1.00 12.87 303 THR A O 1
ATOM 2214 N N . LEU A 1 283 ? 14.245 -0.542 16.150 1.00 11.43 304 LEU A N 1
ATOM 2215 C CA . LEU A 1 283 ? 15.613 -0.874 15.779 1.00 11.07 304 LEU A CA 1
ATOM 2216 C C . LEU A 1 283 ? 15.964 -0.137 14.484 1.00 11.90 304 LEU A C 1
ATOM 2217 O O . LEU A 1 283 ? 17.059 0.393 14.334 1.00 11.79 304 LEU A O 1
ATOM 2222 N N . ALA A 1 284 ? 15.047 -0.161 13.528 1.00 11.68 305 ALA A N 1
ATOM 2223 C CA . ALA A 1 284 ? 15.346 0.438 12.238 1.00 12.06 305 ALA A CA 1
ATOM 2224 C C . ALA A 1 284 ? 15.545 1.936 12.321 1.00 12.59 305 ALA A C 1
ATOM 2225 O O . ALA A 1 284 ? 16.492 2.482 11.717 1.00 13.09 305 ALA A O 1
ATOM 2227 N N . TYR A 1 285 ? 14.702 2.569 13.104 1.00 11.99 306 TYR A N 1
ATOM 2228 C CA . TYR A 1 285 ? 14.787 3.973 13.369 1.00 12.60 306 TYR A CA 1
ATOM 2229 C C . TYR A 1 285 ? 16.096 4.301 14.024 1.00 12.92 306 TYR A C 1
ATOM 2230 O O . TYR A 1 285 ? 16.798 5.260 13.587 1.00 12.59 306 TYR A O 1
ATOM 2239 N N . LYS A 1 286 ? 16.436 3.585 15.083 1.00 13.17 307 LYS A N 1
ATOM 2240 C CA . LYS A 1 286 ? 17.719 3.857 15.803 1.00 14.05 307 LYS A CA 1
ATOM 2241 C C . LYS A 1 286 ? 18.903 3.670 14.886 1.00 13.95 307 LYS A C 1
ATOM 2242 O O . LYS A 1 286 ? 19.850 4.509 14.859 1.00 13.35 307 LYS A O 1
ATOM 2248 N N . ALA A 1 287 ? 18.876 2.595 14.085 1.00 13.61 308 ALA A N 1
ATOM 2249 C CA . ALA A 1 287 ? 19.976 2.326 13.133 1.00 13.45 308 ALA A CA 1
ATOM 2250 C C . ALA A 1 287 ? 20.034 3.430 12.080 1.00 14.69 308 ALA A C 1
ATOM 2251 O O . ALA A 1 287 ? 21.147 3.804 11.658 1.00 15.34 308 ALA A O 1
ATOM 2253 N N . SER A 1 288 ? 18.879 4.016 11.709 1.00 14.22 309 SER A N 1
ATOM 2254 C CA . SER A 1 288 ? 18.851 5.105 10.742 1.00 15.61 309 SER A CA 1
ATOM 2255 C C . SER A 1 288 ? 19.515 6.374 11.267 1.00 16.70 309 SER A C 1
ATOM 2256 O O . SER A 1 288 ? 19.936 7.218 10.500 1.00 18.49 309 SER A O 1
ATOM 2259 N N . LYS A 1 289 ? 19.542 6.512 12.580 1.00 17.94 310 LYS A N 1
ATOM 2260 C CA . LYS A 1 289 ? 20.172 7.655 13.243 1.00 20.33 310 LYS A CA 1
ATOM 2261 C C . LYS A 1 289 ? 21.636 7.430 13.548 1.00 20.59 310 LYS A C 1
ATOM 2262 O O . LYS A 1 289 ? 22.264 8.276 14.181 1.00 23.92 310 LYS A O 1
ATOM 2268 N N . GLY A 1 290 ? 22.149 6.268 13.193 1.00 19.63 311 GLY A N 1
ATOM 2269 C CA . GLY A 1 290 ? 23.525 5.861 13.444 1.00 21.50 311 GLY A CA 1
ATOM 2270 C C . GLY A 1 290 ? 23.714 5.389 14.888 1.00 23.69 311 GLY A C 1
ATOM 2271 O O . GLY A 1 290 ? 24.857 5.267 15.370 1.00 24.76 311 GLY A O 1
ATOM 2272 N N . GLU A 1 291 ? 22.616 5.120 15.589 1.00 23.25 312 GLU A N 1
ATOM 2273 C CA . GLU A 1 291 ? 22.753 4.598 16.960 1.00 23.54 312 GLU A CA 1
ATOM 2274 C C . GLU A 1 291 ? 23.050 3.090 16.955 1.00 22.68 312 GLU A C 1
ATOM 2275 O O . GLU A 1 291 ? 22.579 2.332 16.113 1.00 20.50 312 GLU A O 1
ATOM 2281 N N . SER A 1 292 ? 23.801 2.643 17.939 1.00 23.82 313 SER A N 1
ATOM 2282 C CA A SER A 1 292 ? 24.102 1.230 18.062 0.60 22.96 313 SER A CA 1
ATOM 2283 C CA B SER A 1 292 ? 24.114 1.237 18.058 0.40 22.34 313 SER A CA 1
ATOM 2284 C C . SER A 1 292 ? 22.841 0.454 18.386 1.00 20.80 313 SER A C 1
ATOM 2285 O O . SER A 1 292 ? 21.994 0.913 19.169 1.00 19.62 313 SER A O 1
ATOM 2290 N N . VAL A 1 293 ? 22.700 -0.709 17.751 1.00 17.96 314 VAL A N 1
ATOM 2291 C CA . VAL A 1 293 ? 21.567 -1.583 18.012 1.00 17.09 314 VAL A CA 1
ATOM 2292 C C . VAL A 1 293 ? 22.004 -3.013 18.290 1.00 17.52 314 VAL A C 1
ATOM 2293 O O . VAL A 1 293 ? 23.092 -3.445 17.899 1.00 17.92 314 VAL A O 1
ATOM 2297 N N . SER A 1 294 ? 21.119 -3.761 18.949 1.00 16.67 315 SER A N 1
ATOM 2298 C CA . SER A 1 294 ? 21.355 -5.154 19.302 1.00 16.73 315 SER A CA 1
ATOM 2299 C C . SER A 1 294 ? 20.110 -5.973 19.117 1.00 14.31 315 SER A C 1
ATOM 2300 O O . SER A 1 294 ? 18.997 -5.453 19.096 1.00 13.35 315 SER A O 1
ATOM 2303 N N . ASN A 1 295 ? 20.298 -7.277 18.922 1.00 14.16 316 ASN A N 1
ATOM 2304 C CA . ASN A 1 295 ? 19.162 -8.177 18.807 1.00 13.83 316 ASN A CA 1
ATOM 2305 C C . ASN A 1 295 ? 18.207 -8.027 19.968 1.00 13.06 316 ASN A C 1
ATOM 2306 O O . ASN A 1 295 ? 18.621 -7.821 21.137 1.00 14.14 316 ASN A O 1
ATOM 2311 N N . ILE A 1 296 ? 16.923 -8.144 19.674 1.00 12.41 317 ILE A N 1
ATOM 2312 C CA . ILE A 1 296 ? 15.890 -8.057 20.685 1.00 13.30 317 ILE A CA 1
ATOM 2313 C C . ILE A 1 296 ? 15.090 -9.343 20.696 1.00 12.28 317 ILE A C 1
ATOM 2314 O O . ILE A 1 296 ? 14.611 -9.814 19.650 1.00 13.15 317 ILE A O 1
ATOM 2319 N N . ASP A 1 297 ? 14.917 -9.925 21.886 1.00 12.52 318 ASP A N 1
ATOM 2320 C CA . ASP A 1 297 ? 14.131 -11.153 22.056 1.00 12.71 318 ASP A CA 1
ATOM 2321 C C . ASP A 1 297 ? 12.758 -10.733 22.514 1.00 12.92 318 ASP A C 1
ATOM 2322 O O . ASP A 1 297 ? 12.605 -10.198 23.636 1.00 13.10 318 ASP A O 1
ATOM 2327 N N . THR A 1 298 ? 11.730 -10.968 21.707 1.00 12.88 319 THR A N 1
ATOM 2328 C CA . THR A 1 298 ? 10.383 -10.587 22.072 1.00 12.96 319 THR A CA 1
ATOM 2329 C C . THR A 1 298 ? 9.631 -11.686 22.862 1.00 12.01 319 THR A C 1
ATOM 2330 O O . THR A 1 298 ? 8.494 -11.470 23.302 1.00 13.18 319 THR A O 1
ATOM 2334 N N . GLY A 1 299 ? 10.224 -12.862 22.992 1.00 12.52 320 GLY A N 1
ATOM 2335 C CA . GLY A 1 299 ? 9.692 -13.884 23.877 1.00 12.09 320 GLY A CA 1
ATOM 2336 C C . GLY A 1 299 ? 8.495 -14.663 23.433 1.00 11.93 320 GLY A C 1
ATOM 2337 O O . GLY A 1 299 ? 8.095 -14.539 22.282 1.00 13.59 320 GLY A O 1
ATOM 2338 N N . ALA A 1 300 ? 7.983 -15.524 24.297 1.00 12.23 321 ALA A N 1
ATOM 2339 C CA . ALA A 1 300 ? 6.865 -16.357 23.986 1.00 12.19 321 ALA A CA 1
ATOM 2340 C C . ALA A 1 300 ? 6.182 -16.739 25.276 1.00 13.39 321 ALA A C 1
ATOM 2341 O O . ALA A 1 300 ? 6.812 -16.650 26.316 1.00 12.79 321 ALA A O 1
ATOM 2343 N N . LYS A 1 301 ? 4.886 -17.064 25.201 1.00 13.44 322 LYS A N 1
ATOM 2344 C CA . LYS A 1 301 ? 4.096 -17.347 26.390 1.00 15.04 322 LYS A CA 1
ATOM 2345 C C . LYS A 1 301 ? 3.241 -18.587 26.139 1.00 12.89 322 LYS A C 1
ATOM 2346 O O . LYS A 1 301 ? 2.714 -18.776 25.007 1.00 12.74 322 LYS A O 1
ATOM 2352 N N . TRP A 1 302 ? 3.152 -19.422 27.179 1.00 12.22 323 TRP A N 1
ATOM 2353 C CA . TRP A 1 302 ? 2.251 -20.572 27.138 1.00 12.12 323 TRP A CA 1
ATOM 2354 C C . TRP A 1 302 ? 0.822 -20.085 27.262 1.00 12.59 323 TRP A C 1
ATOM 2355 O O . TRP A 1 302 ? 0.514 -19.242 28.118 1.00 12.94 323 TRP A O 1
ATOM 2366 N N . TYR A 1 303 ? -0.058 -20.705 26.508 1.00 12.23 324 TYR A N 1
ATOM 2367 C CA . TYR A 1 303 ? -1.504 -20.484 26.624 1.00 12.56 324 TYR A CA 1
ATOM 2368 C C . TYR A 1 303 ? -2.239 -21.827 26.537 1.00 12.92 324 TYR A C 1
ATOM 2369 O O . TYR A 1 303 ? -1.769 -22.798 25.878 1.00 12.31 324 TYR A O 1
ATOM 2378 N N . ASP A 1 304 ? -3.378 -21.866 27.228 1.00 13.54 325 ASP A N 1
ATOM 2379 C CA . ASP A 1 304 ? -4.154 -23.073 27.363 1.00 14.86 325 ASP A CA 1
ATOM 2380 C C . ASP A 1 304 ? -5.573 -22.659 27.718 1.00 15.99 325 ASP A C 1
ATOM 2381 O O . ASP A 1 304 ? -5.886 -21.480 27.699 1.00 15.85 325 ASP A O 1
ATOM 2386 N N . LYS A 1 305 ? -6.393 -23.628 28.075 1.00 18.15 326 LYS A N 1
ATOM 2387 C CA . LYS A 1 305 ? -7.810 -23.341 28.343 1.00 22.71 326 LYS A CA 1
ATOM 2388 C C . LYS A 1 305 ? -7.966 -22.391 29.486 1.00 20.96 326 LYS A C 1
ATOM 2389 O O . LYS A 1 305 ? -8.902 -21.589 29.495 1.00 21.72 326 LYS A O 1
ATOM 2395 N N . THR A 1 306 ? -7.039 -22.445 30.423 1.00 20.32 327 THR A N 1
ATOM 2396 C CA A THR A 1 306 ? -7.131 -21.620 31.610 0.60 21.38 327 THR A CA 1
ATOM 2397 C CA B THR A 1 306 ? -7.127 -21.626 31.621 0.40 20.69 327 THR A CA 1
ATOM 2398 C C . THR A 1 306 ? -6.910 -20.138 31.357 1.00 21.09 327 THR A C 1
ATOM 2399 O O . THR A 1 306 ? -7.509 -19.290 32.057 1.00 26.08 327 THR A O 1
ATOM 2406 N N . ASN A 1 307 ? -6.050 -19.783 30.402 1.00 17.43 328 ASN A N 1
ATOM 2407 C CA . ASN A 1 307 ? -5.738 -18.360 30.222 1.00 16.57 328 ASN A CA 1
ATOM 2408 C C . ASN A 1 307 ? -6.021 -17.813 28.839 1.00 15.09 328 ASN A C 1
ATOM 2409 O O . ASN A 1 307 ? -5.715 -16.651 28.548 1.00 14.88 328 ASN A O 1
ATOM 2414 N N . ILE A 1 308 ? -6.602 -18.650 27.982 1.00 15.74 329 ILE A N 1
ATOM 2415 C CA . ILE A 1 308 ? -6.853 -18.213 26.599 1.00 15.70 329 ILE A CA 1
ATOM 2416 C C . ILE A 1 308 ? -7.725 -16.928 26.469 1.00 17.40 329 ILE A C 1
ATOM 2417 O O . ILE A 1 308 ? -7.573 -16.157 25.489 1.00 18.32 329 ILE A O 1
ATOM 2422 N N . ASP A 1 309 ? -8.626 -16.701 27.432 1.00 19.61 330 ASP A N 1
ATOM 2423 C CA . ASP A 1 309 ? -9.448 -15.487 27.388 1.00 20.99 330 ASP A CA 1
ATOM 2424 C C . ASP A 1 309 ? -8.943 -14.372 28.270 1.00 20.28 330 ASP A C 1
ATOM 2425 O O . ASP A 1 309 ? -9.579 -13.307 28.357 1.00 21.91 330 ASP A O 1
ATOM 2430 N N . ASP A 1 310 ? -7.808 -14.570 28.934 1.00 19.34 331 ASP A N 1
ATOM 2431 C CA . ASP A 1 310 ? -7.226 -13.441 29.665 1.00 20.77 331 ASP A CA 1
ATOM 2432 C C . ASP A 1 310 ? -6.869 -12.337 28.665 1.00 19.76 331 ASP A C 1
ATOM 2433 O O . ASP A 1 310 ? -6.209 -12.607 27.631 1.00 17.74 331 ASP A O 1
ATOM 2438 N N . PRO A 1 311 ? -7.251 -11.083 28.943 1.00 19.40 332 PRO A N 1
ATOM 2439 C CA . PRO A 1 311 ? -7.023 -10.060 27.926 1.00 20.32 332 PRO A CA 1
ATOM 2440 C C . PRO A 1 311 ? -5.569 -9.942 27.478 1.00 19.44 332 PRO A C 1
ATOM 2441 O O . PRO A 1 311 ? -5.296 -9.726 26.271 1.00 17.47 332 PRO A O 1
ATOM 2445 N N . GLU A 1 312 ? -4.616 -10.136 28.374 1.00 18.95 333 GLU A N 1
ATOM 2446 C CA . GLU A 1 312 ? -3.208 -9.951 27.990 1.00 22.65 333 GLU A CA 1
ATOM 2447 C C . GLU A 1 312 ? -2.674 -11.101 27.134 1.00 20.10 333 GLU A C 1
ATOM 2448 O O . GLU A 1 312 ? -1.592 -10.987 26.543 1.00 20.48 333 GLU A O 1
ATOM 2454 N N . ILE A 1 313 ? -3.387 -12.225 27.138 1.00 17.67 334 ILE A N 1
ATOM 2455 C CA . ILE A 1 313 ? -3.034 -13.375 26.315 1.00 15.71 334 ILE A CA 1
ATOM 2456 C C . ILE A 1 313 ? -3.795 -13.262 25.005 1.00 15.31 334 ILE A C 1
ATOM 2457 O O . ILE A 1 313 ? -3.183 -13.367 23.959 1.00 14.97 334 ILE A O 1
ATOM 2462 N N . ALA A 1 314 ? -5.100 -13.018 25.085 1.00 15.62 335 ALA A N 1
ATOM 2463 C CA . ALA A 1 314 ? -5.927 -12.901 23.919 1.00 15.83 335 ALA A CA 1
ATOM 2464 C C . ALA A 1 314 ? -5.417 -11.954 22.873 1.00 16.50 335 ALA A C 1
ATOM 2465 O O . ALA A 1 314 ? -5.518 -12.264 21.670 1.00 16.06 335 ALA A O 1
ATOM 2467 N N . LYS A 1 315 ? -4.838 -10.826 23.306 1.00 15.85 336 LYS A N 1
ATOM 2468 C CA . LYS A 1 315 ? -4.319 -9.856 22.404 1.00 17.18 336 LYS A CA 1
ATOM 2469 C C . LYS A 1 315 ? -3.117 -10.353 21.561 1.00 15.83 336 LYS A C 1
ATOM 2470 O O . LYS A 1 315 ? -2.852 -9.793 20.469 1.00 16.96 336 LYS A O 1
ATOM 2476 N N . LEU A 1 316 ? -2.428 -11.417 22.003 1.00 15.44 337 LEU A N 1
ATOM 2477 C CA . LEU A 1 316 ? -1.303 -12.002 21.238 1.00 15.17 337 LEU A CA 1
ATOM 2478 C C . LEU A 1 316 ? -1.772 -13.009 20.193 1.00 15.17 337 LEU A C 1
ATOM 2479 O O . LEU A 1 316 ? -0.990 -13.362 19.305 1.00 15.30 337 LEU A O 1
ATOM 2484 N N . LEU A 1 317 ? -3.001 -13.494 20.354 1.00 14.03 338 LEU A N 1
ATOM 2485 C CA . LEU A 1 317 ? -3.544 -14.573 19.454 1.00 13.53 338 LEU A CA 1
ATOM 2486 C C . LEU A 1 317 ? -4.187 -13.987 18.229 1.00 15.10 338 LEU A C 1
ATOM 2487 O O . LEU A 1 317 ? -4.555 -12.770 18.194 1.00 16.15 338 LEU A O 1
ATOM 2492 N N . TYR A 1 318 ? -4.363 -14.826 17.218 1.00 14.62 339 TYR A N 1
ATOM 2493 C CA . TYR A 1 318 ? -5.017 -14.369 15.978 1.00 15.97 339 TYR A CA 1
ATOM 2494 C C . TYR A 1 318 ? -5.880 -15.522 15.444 1.00 17.41 339 TYR A C 1
ATOM 2495 O O . TYR A 1 318 ? -5.648 -16.698 15.752 1.00 15.91 339 TYR A O 1
ATOM 2504 N N . GLU A 1 319 ? -6.919 -15.160 14.679 1.00 21.21 340 GLU A N 1
ATOM 2505 C CA . GLU A 1 319 ? -7.786 -16.132 14.002 1.00 24.24 340 GLU A CA 1
ATOM 2506 C C . GLU A 1 319 ? -7.230 -16.586 12.678 1.00 24.57 340 GLU A C 1
ATOM 2507 O O . GLU A 1 319 ? -6.590 -15.818 11.973 1.00 27.64 340 GLU A O 1
#

Radius of gyration: 21.14 Å; Cα contacts (8 Å, |Δi|>4): 722; chains: 1; bounding box: 43×68×43 Å

CATH classification: 3.40.50.2300 (+1 more: 3.40.50.2300)

B-factor: mean 17.24, std 7.18, range [8.65, 52.33]

Organism: Brachyspira murdochii (strain ATCC 51284 / DSM 12563 / 56-150) (NCBI:txid526224)

Solvent-accessible surface area: 13974 Å² total

Sequence (316 aa):
SNADDPYIAVVSKGFQHKFWVTVRDGAEAAAKKQNGVKISFVGPEETESSDSKKIIQQDLLDSSEINKNPDAIAFAAVTGDFTEQIKRIKEKNNIPLIGFDSGILPDQAQGAVLATASTDNRAAAAIVADKFEEEALKTRIAAFTSSDNKAKKIIAVLLQLDNSDDTGIGRAEEGFVKKRRFTEELADGDAATAGKYALQVIVPTTQNEADIANEVNALRGKSVLGIYLSNEAARGFLVVYKSAEAGAANNTIVGDAQDGGDLVVGFDSGKKPQLDAIRNGIIQQGSVTQDPYSSIGFQAVTLAYKASKGESSVSNIDTGAKWYDKTTNIDDPEIAKLLYE

InterPro domains:
  IPR025997 Periplasmic binding protein [PF13407] (28-312)
  IPR028082 Periplasmic binding protein-like I [SSF53822] (24-331)

Secondary structure (DSSP, 8-state):
--SS-EEEEE---SSSTHHHHHHHHHHHHHHHHT-EEEEE--SSTT-HHHHHHHHHHHHHT--S-EEE---SS--HHHHHHHHHTT--EEEETT-S-GGG-TT-EEEEEE--HHHHHHHHHH--TTTHHHHHTSBTTB-EEEEEE---SSHHHHHHHHHHHHHHHHHHHHSTTTTTSEEEEEE--SSSSHHHHHHHHHTTTTTT-SEEEE-S---HHHHHH--B-STT-TTBSTT-STTSS--B--BS--HHHHHHHHTTSS--EEE--HHHHHHHHHHHHHHHHTT-----EE---EEE-TTTTTSHHHHTT---

Nearest PDB structures (foldseek):
  4kqc-assembly1_A  TM=1.003E+00  e=3.055E-60  Brachyspira murdochii DSM 12563
  4wut-assembly1_A  TM=7.989E-01  e=6.565E-19  Allorhizobium ampelinum S4
  4rxt-assembly1_A  TM=7.816E-01  e=3.213E-18  Rhizobium rhizogenes K84
  3rot-assembly1_A  TM=7.886E-01  e=9.663E-12  Legionella pneumophila subsp. pneumophila str. Philadelphia 1
  3o1i-assembly1_C  TM=7.616E-01  e=2.066E-10  Vibrio parahaemolyticus

Foldseek 3Di:
DVVAAEEEEEEADVPDVLVVLLVVLQVVLCVVLVHHYDHHHDNHLVPQVVSLVVLVVVVVVVHLAYEDEHRPDANLVSLVSCVVSVHQYAYFANGDAPVRNPPRHQAYEYAQLLVQLLVVLVCVVVCVVVQLPAALVGAAEEEEAQADDGPNSVNNRVSNVVNNQCVQCVDVSRRNRYDYHYHYFPHLDQVSLLVVLVVCWALNHQEYEESAPSCNNNCVQAPACDPPDPRHQALTHVVRGGYAYYEAADVVRVVCLQRVVYFKYKFFQSSCRSNVSNVQRSCVSVVHRDYYHHRYIDIDGNVCCPPVVNVSRHGD